Protein AF-A0A1S7D6X8-F1 (afdb_monomer)

Foldseek 3Di:
DDQDDPPPPRDDDQPADDWDWDADQFFIKIFAFAWFLQLVCCCQFWVFDDDPVCCVPGTPCPSCPPGGTARWMKGKGDDDQQKIKMKIKHAQVRVDPFHIKIKIKIKGDDPQKIKIKIKIWTQKDPDDDPPPDDPDDPPPWIWGGKMKIKMKIWGGDPFKTKMKMKMKIWTFTDDPPADRWIKIKIKMKIKIWGDDDPDIDMDMDMDIDDIDTGGPPPD

Secondary structure (DSSP, 8-state):
---S-TTS-S--SSSSSEEEEEEETTEEEEEEEEE-HHHHTHHHH------TTTHHHHS-TTGGGG--EEEEEEEEPPPBTTEEEEEEEE-HHHHGGG--EEEEEEEEEETTEEEEEEEEEEEE-TT----TT-SS-----EEEEEEEEEEEEEEE-SSEEEEEEEEEEEEEEEBTTBSS-EEEEEEEEEEEEE-BTTB--EEEEEEEPPPEEE-STT-

Mean predicted aligned error: 7.65 Å

Radius of gyration: 19.3 Å; Cα contacts (8 Å, |Δi|>4): 513; chains: 1; bounding box: 51×42×58 Å

Sequence (219 aa):
EQGASVAGANSGWGNKQSFVGLKGGFGTIRAGSLNSPLKNTKDNVNAWESGKFTGNVLEISGMAKREHRYLSVRYDSPEFAGFSGSVQYAPKDNSGSNGESYHVGLNYRNNGFFAQYAGLFQRYGEGTKKMEGYAYNIPSLFVEKLQVHRLVGGYDNNALYASVAAQQQDAKLYGTWSDNSHNSQTEVAATAAYRFGNLTPRVSYAHGFKGSVHSADYD

Organism: Neisseria gonorrhoeae (NCBI:txid485)

Structure (mmCIF, N/CA/C/O backbone):
data_AF-A0A1S7D6X8-F1
#
_entry.id   AF-A0A1S7D6X8-F1
#
loop_
_atom_site.group_PDB
_atom_site.id
_atom_site.type_symbol
_atom_site.label_atom_id
_atom_site.label_alt_id
_atom_site.label_comp_id
_atom_site.label_asym_id
_atom_site.label_entity_id
_atom_site.label_seq_id
_atom_site.pdbx_PDB_ins_code
_atom_site.Cartn_x
_atom_site.Cartn_y
_atom_site.Cartn_z
_atom_site.occupancy
_atom_site.B_iso_or_equiv
_atom_site.auth_seq_id
_atom_site.auth_comp_id
_atom_site.auth_asym_id
_atom_site.auth_atom_id
_atom_site.pdbx_PDB_model_num
ATOM 1 N N . GLU A 1 1 ? 8.073 -8.031 7.876 1.00 44.34 1 GLU A N 1
ATOM 2 C CA . GLU A 1 1 ? 8.616 -6.695 8.245 1.00 44.34 1 GLU A CA 1
ATOM 3 C C . GLU A 1 1 ? 9.565 -6.830 9.435 1.00 44.34 1 GLU A C 1
ATOM 5 O O . GLU A 1 1 ? 9.110 -6.818 10.562 1.00 44.34 1 GLU A O 1
ATOM 10 N N . GLN A 1 2 ? 10.877 -6.990 9.240 1.00 39.09 2 GLN A N 1
ATOM 11 C CA . GLN A 1 2 ? 11.810 -7.081 10.378 1.00 39.09 2 GLN A CA 1
ATOM 12 C C . GLN A 1 2 ? 13.090 -6.299 10.088 1.00 39.09 2 GLN A C 1
ATOM 14 O O . GLN A 1 2 ? 14.096 -6.831 9.633 1.00 39.09 2 GLN A O 1
ATOM 19 N N . GLY A 1 3 ? 12.991 -4.982 10.284 1.00 41.66 3 GLY A N 1
ATOM 20 C CA . GLY A 1 3 ? 14.104 -4.038 10.160 1.00 41.66 3 GLY A CA 1
ATOM 21 C C . GLY A 1 3 ? 14.555 -3.432 11.491 1.00 41.66 3 GLY A C 1
ATOM 22 O O . GLY A 1 3 ? 15.703 -3.026 11.600 1.00 41.66 3 GLY A O 1
ATOM 23 N N . ALA A 1 4 ? 13.697 -3.404 12.517 1.00 42.22 4 ALA A N 1
ATOM 24 C CA . ALA A 1 4 ? 14.139 -3.082 13.873 1.00 42.22 4 ALA A CA 1
ATOM 25 C C . ALA A 1 4 ? 14.413 -4.401 14.584 1.00 42.22 4 ALA A C 1
ATOM 27 O O . ALA A 1 4 ? 13.485 -5.134 14.915 1.00 42.22 4 ALA A O 1
ATOM 28 N N . SER A 1 5 ? 15.689 -4.720 14.743 1.00 43.81 5 SER A N 1
ATOM 29 C CA . SER A 1 5 ? 16.103 -5.854 15.549 1.00 43.81 5 SER A CA 1
ATOM 30 C C . SER A 1 5 ? 15.897 -5.505 17.021 1.00 43.81 5 SER A C 1
ATOM 32 O O . SER A 1 5 ? 16.564 -4.606 17.523 1.00 43.81 5 SER A O 1
ATOM 34 N N . VAL A 1 6 ? 15.040 -6.243 17.730 1.00 49.16 6 VAL A N 1
ATOM 35 C CA . VAL A 1 6 ? 15.019 -6.225 19.208 1.00 49.16 6 VAL A CA 1
ATOM 36 C C . VAL A 1 6 ? 16.345 -6.783 19.763 1.00 49.16 6 VAL A C 1
ATOM 38 O O . VAL A 1 6 ? 16.773 -6.415 20.847 1.00 49.16 6 VAL A O 1
ATOM 41 N N . ALA A 1 7 ? 17.059 -7.587 18.963 1.00 49.25 7 ALA A N 1
ATOM 42 C CA . ALA A 1 7 ? 18.369 -8.167 19.265 1.00 49.25 7 ALA A CA 1
ATOM 43 C C . ALA A 1 7 ? 19.581 -7.315 18.799 1.00 49.25 7 ALA A C 1
ATOM 45 O O . ALA A 1 7 ? 20.687 -7.830 18.705 1.00 49.25 7 ALA A O 1
ATOM 46 N N . GLY A 1 8 ? 19.390 -6.043 18.406 1.00 40.31 8 GLY A N 1
ATOM 47 C CA . GLY A 1 8 ? 20.500 -5.144 18.022 1.00 40.31 8 GLY A CA 1
ATOM 48 C C . GLY A 1 8 ? 21.282 -5.443 16.722 1.00 40.31 8 GLY A C 1
ATOM 49 O O . GLY A 1 8 ? 22.219 -4.718 16.416 1.00 40.31 8 GLY A O 1
ATOM 50 N N . ALA A 1 9 ? 20.915 -6.448 15.918 1.00 52.91 9 ALA A N 1
ATOM 51 C CA . ALA A 1 9 ? 21.692 -6.871 14.743 1.00 52.91 9 ALA A CA 1
ATOM 52 C C . ALA A 1 9 ? 21.480 -6.046 13.450 1.00 52.91 9 ALA A C 1
ATOM 54 O O . ALA A 1 9 ? 22.197 -6.254 12.476 1.00 52.91 9 ALA A O 1
ATOM 55 N N . ASN A 1 10 ? 20.524 -5.108 13.418 1.00 52.88 10 ASN A N 1
ATOM 56 C CA . ASN A 1 10 ? 20.366 -4.162 12.305 1.00 52.88 10 ASN A CA 1
ATOM 57 C C . ASN A 1 10 ? 20.891 -2.791 12.736 1.00 52.88 10 ASN A C 1
ATOM 59 O O . ASN A 1 10 ? 20.214 -2.072 13.471 1.00 52.88 10 ASN A O 1
ATOM 63 N N . SER A 1 11 ? 22.090 -2.443 12.277 1.00 65.50 11 SER A N 1
ATOM 64 C CA . SER A 1 11 ? 22.711 -1.141 12.510 1.00 65.50 11 SER A CA 1
ATOM 65 C C . SER A 1 11 ? 22.164 -0.085 11.537 1.00 65.50 11 SER A C 1
ATOM 67 O O . SER A 1 11 ? 21.912 -0.357 10.362 1.00 65.50 11 SER A O 1
ATOM 69 N N . GLY A 1 12 ? 21.947 1.136 12.031 1.00 69.12 12 GLY A N 1
ATOM 70 C CA . GLY A 1 12 ? 21.588 2.304 11.218 1.00 69.12 12 GLY A CA 1
ATOM 71 C C . GLY A 1 12 ? 20.380 3.089 11.737 1.00 69.12 12 GLY A C 1
ATOM 72 O O . GLY A 1 12 ? 19.409 2.529 12.245 1.00 69.12 12 GLY A O 1
ATOM 73 N N . TRP A 1 13 ? 20.450 4.411 11.593 1.00 79.94 13 TRP A N 1
ATOM 74 C CA . TRP A 1 13 ? 19.363 5.340 11.904 1.00 79.94 13 TRP A CA 1
ATOM 75 C C . TRP A 1 13 ? 18.523 5.592 10.649 1.00 79.94 13 TRP A C 1
ATOM 77 O O . TRP A 1 13 ? 19.060 5.670 9.551 1.00 79.94 13 TRP A O 1
ATOM 87 N N . GLY A 1 14 ? 17.204 5.731 10.795 1.00 80.38 14 GLY A N 1
ATOM 88 C CA . GLY A 1 14 ? 16.330 6.072 9.664 1.00 80.38 14 GLY A CA 1
ATOM 89 C C . GLY A 1 14 ? 15.999 4.922 8.699 1.00 80.38 14 GLY A C 1
ATOM 90 O O . GLY A 1 14 ? 15.451 5.160 7.629 1.00 80.38 14 GLY A O 1
ATOM 91 N N . ASN A 1 15 ? 16.259 3.664 9.079 1.00 79.44 15 ASN A N 1
ATOM 92 C CA . ASN A 1 15 ? 16.001 2.473 8.244 1.00 79.44 15 ASN A CA 1
ATOM 93 C C . ASN A 1 15 ? 14.500 2.102 8.108 1.00 79.44 15 ASN A C 1
ATOM 95 O O . ASN A 1 15 ? 14.130 1.141 7.427 1.00 79.44 15 ASN A O 1
ATOM 99 N N . LYS A 1 16 ? 13.614 2.836 8.790 1.00 87.88 16 LYS A N 1
ATOM 100 C CA . LYS A 1 16 ? 12.148 2.733 8.695 1.00 87.88 16 LYS A CA 1
ATOM 101 C C . LYS A 1 16 ? 11.585 4.037 8.117 1.00 87.88 16 LYS A C 1
ATOM 103 O O . LYS A 1 16 ? 12.321 4.827 7.540 1.00 87.88 16 LYS A O 1
ATOM 108 N N . GLN A 1 17 ? 10.275 4.253 8.232 1.00 93.31 17 GLN A N 1
ATOM 109 C CA . GLN A 1 17 ? 9.701 5.543 7.867 1.00 93.31 17 GLN A CA 1
ATOM 110 C C . GLN A 1 17 ? 10.320 6.645 8.741 1.00 93.31 17 GLN A C 1
ATOM 112 O O . GLN A 1 17 ? 10.299 6.557 9.968 1.00 93.31 17 GLN A O 1
ATOM 117 N N . SER A 1 18 ? 10.912 7.650 8.108 1.00 95.00 18 SER A N 1
ATOM 118 C CA . SER A 1 18 ? 11.639 8.748 8.751 1.00 95.00 18 SER A CA 1
ATOM 119 C C . SER A 1 18 ? 11.594 9.955 7.823 1.00 95.00 18 SER A C 1
ATOM 121 O O . SER A 1 18 ? 11.980 9.850 6.659 1.00 95.00 18 SER A O 1
ATOM 123 N N . PHE A 1 19 ? 11.059 11.075 8.304 1.00 97.62 19 PHE A N 1
ATOM 124 C CA . PHE A 1 19 ? 10.743 12.222 7.456 1.00 97.62 19 PHE A CA 1
ATOM 125 C C . PHE A 1 19 ? 10.741 13.535 8.232 1.00 97.62 19 PHE A C 1
ATOM 127 O O . PHE A 1 19 ? 10.587 13.557 9.451 1.00 97.62 19 PHE A O 1
ATOM 134 N N . VAL A 1 20 ? 10.823 14.623 7.473 1.00 98.06 20 VAL A N 1
ATOM 135 C CA . VAL A 1 20 ? 10.451 15.976 7.890 1.00 98.06 20 VAL A CA 1
ATOM 136 C C . VAL A 1 20 ? 9.223 16.409 7.089 1.00 98.06 20 VAL A C 1
ATOM 138 O O . VAL A 1 20 ? 8.985 15.908 5.987 1.00 98.06 20 VAL A O 1
ATOM 141 N N . GLY A 1 21 ? 8.400 17.300 7.633 1.00 9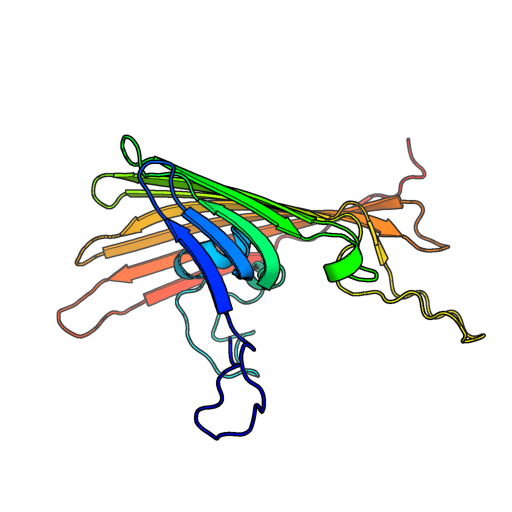8.25 21 GLY A N 1
ATOM 142 C CA . GLY A 1 21 ? 7.206 17.752 6.931 1.00 98.25 21 GLY A CA 1
ATOM 143 C C . GLY A 1 21 ? 6.487 18.910 7.602 1.00 98.25 21 GLY A C 1
ATOM 144 O O . GLY A 1 21 ? 6.821 19.307 8.716 1.00 98.25 21 GLY A O 1
ATOM 145 N N . LEU A 1 22 ? 5.479 19.419 6.899 1.00 98.69 22 LEU A N 1
ATOM 146 C CA . LEU A 1 22 ? 4.579 20.475 7.351 1.00 98.69 22 LEU A CA 1
ATOM 147 C C . LEU A 1 22 ? 3.144 19.954 7.316 1.00 98.69 22 LEU A C 1
ATOM 149 O O . LEU A 1 22 ? 2.752 19.245 6.385 1.00 98.69 22 LEU A O 1
ATOM 153 N N . LYS A 1 23 ? 2.352 20.326 8.320 1.00 98.75 23 LYS A N 1
ATOM 154 C CA . LYS A 1 23 ? 0.934 19.981 8.422 1.00 98.75 23 LYS A CA 1
ATOM 155 C C . LYS A 1 23 ? 0.125 21.230 8.746 1.00 98.75 23 LYS A C 1
ATOM 157 O O . LYS A 1 23 ? 0.517 22.006 9.611 1.00 98.75 23 LYS A O 1
ATOM 162 N N . GLY A 1 24 ? -1.011 21.395 8.078 1.00 98.19 24 GLY A N 1
ATOM 163 C CA . GLY A 1 24 ? -1.950 22.488 8.313 1.00 98.19 24 GLY A CA 1
ATOM 164 C C . GLY A 1 24 ? -3.327 22.184 7.727 1.00 98.19 24 GLY A C 1
ATOM 165 O O . GLY A 1 24 ? -3.620 21.041 7.381 1.00 98.19 24 GLY A O 1
ATOM 166 N N . GLY A 1 25 ? -4.168 23.212 7.571 1.00 98.25 25 GLY A N 1
ATOM 167 C CA . GLY A 1 25 ? -5.498 23.068 6.956 1.00 98.25 25 GLY A CA 1
ATOM 168 C C . GLY A 1 25 ? -5.460 22.569 5.505 1.00 98.25 25 GLY A C 1
ATOM 169 O O . GLY A 1 25 ? -6.423 21.985 5.027 1.00 98.25 25 GLY A O 1
ATOM 170 N N . PHE A 1 26 ? -4.320 22.729 4.828 1.00 98.06 26 PHE A N 1
ATOM 171 C CA . PHE A 1 26 ? -4.082 22.210 3.481 1.00 98.06 26 PHE A CA 1
ATOM 172 C C . PHE A 1 26 ? -3.822 20.696 3.435 1.00 98.06 26 PHE A C 1
ATOM 174 O O . PHE A 1 26 ? -3.732 20.141 2.346 1.00 98.06 26 PHE A O 1
ATOM 181 N N . GLY A 1 27 ? -3.660 20.022 4.577 1.00 98.50 27 GLY A N 1
ATOM 182 C CA . GLY A 1 27 ? -3.230 18.627 4.657 1.00 98.50 27 GLY A CA 1
ATOM 183 C C . GLY A 1 27 ? -1.804 18.508 5.183 1.00 98.50 27 GLY A C 1
ATOM 184 O O . GLY A 1 27 ? -1.374 19.284 6.037 1.00 98.50 27 GLY A O 1
ATOM 185 N N . THR A 1 28 ? -1.073 17.504 4.706 1.00 98.81 28 THR A N 1
ATOM 186 C CA . THR A 1 28 ? 0.286 17.201 5.168 1.00 98.81 28 THR A CA 1
ATOM 187 C C . THR A 1 28 ? 1.217 17.001 3.982 1.00 98.81 28 THR A C 1
ATOM 189 O O . THR A 1 28 ? 0.916 16.210 3.095 1.00 98.81 28 THR A O 1
ATOM 192 N N . ILE A 1 29 ? 2.373 17.664 3.985 1.00 98.69 29 ILE A N 1
ATOM 193 C CA . ILE A 1 29 ? 3.463 17.418 3.034 1.00 98.69 29 ILE A CA 1
ATOM 194 C C . ILE A 1 29 ? 4.687 16.895 3.781 1.00 98.69 29 ILE A C 1
ATOM 196 O O . ILE A 1 29 ? 5.069 17.438 4.818 1.00 98.69 29 ILE A O 1
ATOM 200 N N . ARG A 1 30 ? 5.292 15.817 3.279 1.00 98.69 30 ARG A N 1
ATOM 201 C CA . ARG A 1 30 ? 6.444 15.146 3.898 1.00 98.69 30 ARG A CA 1
ATOM 202 C C . ARG A 1 30 ? 7.511 14.839 2.863 1.00 98.69 30 ARG A C 1
ATOM 204 O O . ARG A 1 30 ? 7.185 14.482 1.734 1.00 98.69 30 ARG A O 1
ATOM 211 N N . ALA A 1 31 ? 8.767 14.902 3.286 1.00 98.38 31 ALA A N 1
ATOM 212 C CA . ALA A 1 31 ? 9.920 14.449 2.523 1.00 98.38 31 ALA A CA 1
ATOM 213 C C . ALA A 1 31 ? 10.809 13.556 3.399 1.00 98.38 31 ALA A C 1
ATOM 215 O O . ALA A 1 31 ? 11.057 13.861 4.569 1.00 98.38 31 ALA A O 1
ATOM 216 N N . GLY A 1 32 ? 11.275 12.440 2.843 1.00 96.31 32 GLY A N 1
ATOM 217 C CA . GLY A 1 32 ? 12.154 11.500 3.539 1.00 96.31 32 GLY A CA 1
ATOM 218 C C . GLY A 1 32 ? 11.968 10.064 3.069 1.00 96.31 32 GLY A C 1
ATOM 219 O O . GLY A 1 32 ? 11.463 9.817 1.975 1.00 96.31 32 GLY A O 1
ATOM 220 N N . SER A 1 33 ? 12.362 9.112 3.912 1.00 96.00 33 SER A N 1
ATOM 221 C CA . SER A 1 33 ? 12.065 7.691 3.730 1.00 96.00 33 SER A CA 1
ATOM 222 C C . SER A 1 33 ? 10.606 7.452 4.113 1.00 96.00 33 SER A C 1
ATOM 224 O O . SER A 1 33 ? 10.252 7.454 5.295 1.00 96.00 33 SER A O 1
ATOM 226 N N . LEU A 1 34 ? 9.732 7.307 3.119 1.00 97.06 34 LEU A N 1
ATOM 227 C CA . LEU A 1 34 ? 8.281 7.269 3.306 1.00 97.06 34 LEU A CA 1
ATOM 228 C C . LEU A 1 34 ? 7.695 5.955 2.801 1.00 97.06 34 LEU A C 1
ATOM 230 O O . LEU A 1 34 ? 8.049 5.487 1.719 1.00 97.06 34 LEU A O 1
ATOM 234 N N . ASN A 1 35 ? 6.765 5.374 3.564 1.00 97.62 35 ASN A N 1
ATOM 235 C CA . ASN A 1 35 ? 5.956 4.258 3.076 1.00 97.62 35 ASN A CA 1
ATOM 236 C C . ASN A 1 35 ? 5.137 4.708 1.854 1.00 97.62 35 ASN A C 1
ATOM 238 O O . ASN A 1 35 ? 4.504 5.768 1.888 1.00 97.62 35 ASN A O 1
ATOM 242 N N . SER A 1 36 ? 5.116 3.882 0.806 1.00 97.12 36 SER A N 1
ATOM 243 C CA . SER A 1 36 ? 4.209 4.071 -0.333 1.00 97.12 36 SER A CA 1
ATOM 244 C C . SER A 1 36 ? 2.731 3.942 0.082 1.00 97.12 36 SER A C 1
ATOM 246 O O . SER A 1 36 ? 2.425 3.247 1.056 1.00 97.12 36 SER A O 1
ATOM 248 N N . PRO A 1 37 ? 1.782 4.556 -0.651 1.00 97.62 37 PRO A N 1
ATOM 249 C CA . PRO A 1 37 ? 0.357 4.254 -0.552 1.00 97.62 37 PRO A CA 1
ATOM 250 C C . PRO A 1 37 ? 0.056 2.755 -0.563 1.00 97.62 37 PRO A C 1
ATOM 252 O O . PRO A 1 37 ? -0.706 2.294 0.278 1.00 97.62 37 PRO A O 1
ATOM 255 N N . LEU A 1 38 ? 0.721 1.988 -1.435 1.00 96.81 38 LEU A N 1
ATOM 256 C CA . LEU A 1 38 ? 0.557 0.536 -1.514 1.00 96.81 38 LEU A CA 1
ATOM 257 C C . LEU A 1 38 ? 0.974 -0.154 -0.210 1.00 96.81 38 LEU A C 1
ATOM 259 O O . LEU A 1 38 ? 0.243 -0.986 0.321 1.00 96.81 38 LEU A O 1
ATOM 263 N N . LYS A 1 39 ? 2.112 0.257 0.361 1.00 96.69 39 LYS A N 1
ATOM 264 C CA . LYS A 1 39 ? 2.566 -0.216 1.671 1.00 96.69 39 LYS A CA 1
ATOM 265 C C . LYS A 1 39 ? 1.618 0.164 2.812 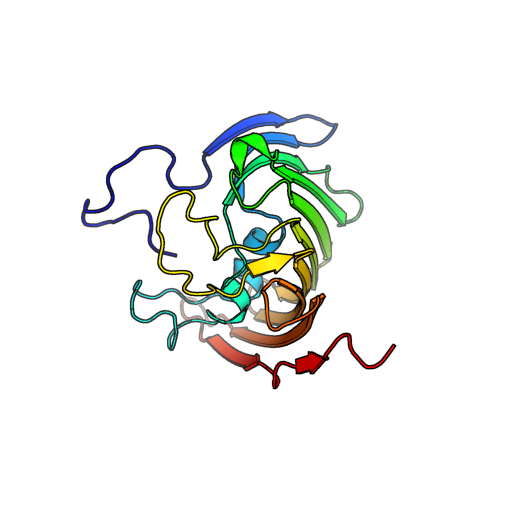1.00 96.69 39 LYS A C 1
ATOM 267 O O . LYS A 1 39 ? 1.501 -0.589 3.772 1.00 96.69 39 LYS A O 1
ATOM 272 N N . ASN A 1 40 ? 0.941 1.305 2.733 1.00 96.44 40 ASN A N 1
ATOM 273 C CA . ASN A 1 40 ? 0.003 1.730 3.772 1.00 96.44 40 ASN A CA 1
ATOM 274 C C . ASN A 1 40 ? -1.295 0.916 3.798 1.00 96.44 40 ASN A C 1
ATOM 276 O O . ASN A 1 40 ? -2.005 0.974 4.797 1.00 96.44 40 ASN A O 1
ATOM 280 N N . THR A 1 41 ? -1.609 0.144 2.754 1.00 96.62 41 THR A N 1
ATOM 281 C CA . THR A 1 41 ? -2.745 -0.785 2.814 1.00 96.62 41 THR A CA 1
ATOM 282 C C . THR A 1 41 ? -2.372 -2.114 3.480 1.00 96.62 41 THR A C 1
ATOM 284 O O . THR A 1 41 ? -3.248 -2.966 3.619 1.00 96.62 41 THR A O 1
ATOM 287 N N . LYS A 1 42 ? -1.094 -2.332 3.846 1.00 94.06 42 LYS A N 1
ATOM 288 C CA . LYS A 1 42 ? -0.595 -3.606 4.387 1.00 94.06 42 LYS A CA 1
ATOM 289 C C . LYS A 1 42 ? -1.449 -4.088 5.551 1.00 94.06 42 LYS A C 1
ATOM 291 O O . LYS A 1 42 ? -1.840 -5.247 5.549 1.00 94.06 42 LYS A O 1
ATOM 296 N N . ASP A 1 43 ? -1.759 -3.215 6.502 1.00 90.06 43 ASP A N 1
ATOM 297 C CA . ASP A 1 43 ? -2.455 -3.604 7.734 1.00 90.06 43 ASP A CA 1
ATOM 298 C C . ASP A 1 43 ? -3.845 -4.194 7.448 1.00 90.06 43 ASP A C 1
ATOM 300 O O . ASP A 1 43 ? -4.301 -5.087 8.159 1.00 90.06 43 ASP A O 1
ATOM 304 N N . ASN A 1 44 ? -4.471 -3.772 6.340 1.00 95.56 44 ASN A N 1
ATOM 305 C CA . ASN A 1 44 ? -5.752 -4.304 5.887 1.00 95.56 44 ASN A CA 1
ATOM 306 C C . ASN A 1 44 ? -5.625 -5.555 4.994 1.00 95.56 44 ASN A C 1
ATOM 308 O O . ASN A 1 44 ? -6.630 -6.185 4.677 1.00 95.56 44 ASN A O 1
ATOM 312 N N . VAL A 1 45 ? -4.416 -5.948 4.586 1.00 95.31 45 VAL A N 1
ATOM 313 C CA . VAL A 1 45 ? -4.149 -7.149 3.769 1.00 95.31 45 VAL A CA 1
ATOM 314 C C . VAL A 1 45 ? -3.513 -8.256 4.609 1.00 95.31 45 VAL A C 1
ATOM 316 O O . VAL A 1 45 ? -3.948 -9.401 4.559 1.00 95.31 45 VAL A O 1
ATOM 319 N N . ASN A 1 46 ? -2.491 -7.921 5.391 1.00 93.62 46 ASN A N 1
ATOM 320 C CA . ASN A 1 46 ? -1.666 -8.838 6.161 1.00 93.62 46 ASN A CA 1
ATOM 321 C C . ASN A 1 46 ? -1.557 -8.358 7.615 1.00 93.62 46 ASN A C 1
ATOM 323 O O . ASN A 1 46 ? -0.677 -7.570 7.959 1.00 93.62 46 ASN A O 1
ATOM 327 N N . ALA A 1 47 ? -2.444 -8.880 8.462 1.00 92.38 47 ALA A N 1
ATOM 328 C CA . ALA A 1 47 ? -2.495 -8.585 9.893 1.00 92.38 47 ALA A CA 1
ATOM 329 C C . ALA A 1 47 ? -1.681 -9.578 10.753 1.00 92.38 47 ALA A C 1
ATOM 331 O O . ALA A 1 47 ? -1.904 -9.675 11.963 1.00 92.38 47 ALA A O 1
ATOM 332 N N . TRP A 1 48 ? -0.798 -10.368 10.136 1.00 94.38 48 TRP A N 1
ATOM 333 C CA . TRP A 1 48 ? 0.032 -11.360 10.817 1.00 94.38 48 TRP A CA 1
ATOM 334 C C . TRP A 1 48 ? 1.437 -10.828 11.084 1.00 94.38 48 TRP A C 1
ATOM 336 O O . TRP A 1 48 ? 1.975 -10.021 10.329 1.00 94.38 48 TRP A O 1
ATOM 346 N N . GLU A 1 49 ? 2.034 -11.335 12.157 1.00 91.56 49 GLU A N 1
ATOM 347 C CA . GLU A 1 49 ? 3.407 -11.043 12.550 1.00 91.56 49 GLU A CA 1
ATOM 348 C C . GLU A 1 49 ? 4.219 -12.333 12.494 1.00 91.56 49 GLU A C 1
ATOM 350 O O . GLU A 1 49 ? 3.818 -13.357 13.052 1.00 91.56 49 GLU A O 1
ATOM 355 N N . SER A 1 50 ? 5.375 -12.294 11.838 1.00 90.06 50 SER A N 1
ATOM 356 C CA . SER A 1 50 ? 6.269 -13.444 11.762 1.00 90.06 50 SER A CA 1
ATOM 357 C C . SER A 1 50 ? 7.742 -13.045 11.702 1.00 90.06 50 SER A C 1
ATOM 359 O O . SER A 1 50 ? 8.099 -11.878 11.518 1.00 90.06 50 SER A O 1
ATOM 361 N N . GLY A 1 51 ? 8.608 -14.049 11.864 1.00 84.44 51 GLY A N 1
ATOM 362 C CA . GLY A 1 51 ? 10.047 -13.958 11.646 1.00 84.44 51 GLY A CA 1
ATOM 363 C C . GLY A 1 51 ? 10.398 -13.692 10.183 1.00 84.44 51 GLY A C 1
ATOM 364 O O . GLY A 1 51 ? 9.696 -14.126 9.271 1.00 84.44 51 GLY A O 1
ATOM 365 N N . LYS A 1 52 ? 11.557 -13.068 9.933 1.00 80.69 52 LYS A N 1
ATOM 366 C CA . LYS A 1 52 ? 12.076 -12.824 8.570 1.00 80.69 52 LYS A CA 1
ATOM 367 C C . LYS A 1 52 ? 12.009 -14.056 7.651 1.00 80.69 52 LYS A C 1
ATOM 369 O O . LYS A 1 52 ? 11.759 -13.904 6.461 1.00 80.69 52 LYS A O 1
ATOM 374 N N . PHE A 1 53 ? 12.244 -15.251 8.192 1.00 84.44 53 PHE A N 1
ATOM 375 C CA . PHE A 1 53 ? 12.310 -16.501 7.427 1.00 84.44 53 PHE A CA 1
ATOM 376 C C . PHE A 1 53 ? 10.987 -17.277 7.366 1.00 84.44 53 PHE A C 1
ATOM 378 O O . PHE A 1 53 ? 10.902 -18.256 6.634 1.00 84.44 53 PHE A O 1
ATOM 385 N N . THR A 1 54 ? 9.958 -16.861 8.110 1.00 85.69 54 THR A N 1
ATOM 386 C CA . THR A 1 54 ? 8.683 -17.592 8.212 1.00 85.69 54 THR A CA 1
ATOM 387 C C . THR A 1 54 ? 7.502 -16.863 7.572 1.00 85.69 54 THR A C 1
ATOM 389 O O . THR A 1 54 ? 6.436 -17.458 7.418 1.00 85.69 54 THR A O 1
ATOM 392 N N . GLY A 1 55 ? 7.696 -15.625 7.103 1.00 82.00 55 GLY A N 1
ATOM 393 C CA . GLY A 1 55 ? 6.636 -14.818 6.487 1.00 82.00 55 GLY A CA 1
ATOM 394 C C . GLY A 1 55 ? 5.982 -15.427 5.248 1.00 82.00 55 GLY A C 1
ATOM 395 O O . GLY A 1 55 ? 4.833 -15.127 4.969 1.00 82.00 55 GLY A O 1
ATOM 396 N N . ASN A 1 56 ? 6.639 -16.341 4.532 1.00 85.88 56 ASN A N 1
ATOM 397 C CA . ASN A 1 56 ? 6.012 -17.002 3.378 1.00 85.88 56 ASN A CA 1
ATOM 398 C C . ASN A 1 56 ? 4.907 -18.001 3.743 1.00 85.88 56 ASN A C 1
ATOM 400 O O . ASN A 1 56 ? 4.163 -18.413 2.861 1.00 85.88 56 ASN A O 1
ATOM 404 N N . VAL A 1 57 ? 4.820 -18.405 5.013 1.00 84.88 57 VAL A N 1
ATOM 405 C CA . VAL A 1 57 ? 3.829 -19.379 5.495 1.00 84.88 57 VAL A CA 1
ATOM 406 C C . VAL A 1 57 ? 2.957 -18.783 6.599 1.00 84.88 57 VAL A C 1
ATOM 408 O O . VAL A 1 57 ? 1.776 -19.097 6.679 1.00 84.88 57 VAL A O 1
ATOM 411 N N . LEU A 1 58 ? 3.524 -17.918 7.446 1.00 91.25 58 LEU A N 1
ATOM 412 C CA . LEU A 1 58 ? 2.823 -17.318 8.587 1.00 91.25 58 LEU A CA 1
ATOM 413 C C . LEU A 1 58 ? 2.186 -15.954 8.278 1.00 91.25 58 LEU A C 1
ATOM 415 O O . LEU A 1 58 ? 1.515 -15.398 9.141 1.00 91.25 58 LEU A O 1
ATOM 419 N N . GLU A 1 59 ? 2.394 -15.405 7.080 1.00 92.12 59 GLU A N 1
ATOM 420 C CA . GLU A 1 59 ? 1.853 -14.113 6.651 1.00 92.12 59 GLU A CA 1
ATOM 421 C C . GLU A 1 59 ? 1.286 -14.187 5.223 1.00 92.12 59 GLU A C 1
ATOM 423 O O . GLU A 1 59 ? 1.578 -15.106 4.458 1.00 92.12 59 GLU A O 1
ATOM 428 N N . ILE A 1 60 ? 0.529 -13.161 4.816 1.00 91.00 60 ILE A N 1
ATOM 429 C CA . ILE A 1 60 ? 0.171 -12.947 3.403 1.00 91.00 60 ILE A CA 1
ATOM 430 C C . ILE A 1 60 ? 1.319 -12.186 2.719 1.00 91.00 60 ILE A C 1
ATOM 432 O O . ILE A 1 60 ? 1.238 -10.986 2.455 1.00 91.00 60 ILE A O 1
ATOM 436 N N . SER A 1 61 ? 2.439 -12.873 2.475 1.00 87.12 61 SER A N 1
ATOM 437 C CA . SER A 1 61 ? 3.650 -12.241 1.928 1.00 87.12 61 SER A CA 1
ATOM 438 C C . SER A 1 61 ? 3.632 -12.050 0.407 1.00 87.12 61 SER A C 1
ATOM 440 O O . SER A 1 61 ? 4.335 -11.173 -0.096 1.00 87.12 61 SER A O 1
ATOM 442 N N . GLY A 1 62 ? 2.825 -12.829 -0.328 1.00 86.56 62 GLY A N 1
ATOM 443 C CA . GLY A 1 62 ? 2.733 -12.764 -1.795 1.00 86.56 62 GLY A CA 1
ATOM 444 C C . GLY A 1 62 ? 2.378 -11.364 -2.292 1.00 86.56 62 GLY A C 1
ATOM 445 O O . GLY A 1 62 ? 3.155 -10.744 -3.020 1.00 86.56 62 GLY A O 1
ATOM 446 N N . MET A 1 63 ? 1.289 -10.810 -1.754 1.00 89.44 63 MET A N 1
ATOM 447 C CA . MET A 1 63 ? 0.828 -9.466 -2.101 1.00 89.44 63 MET A CA 1
ATOM 448 C C . MET A 1 63 ? 1.782 -8.369 -1.606 1.00 89.44 63 MET A C 1
ATOM 450 O O . MET A 1 63 ? 1.846 -7.300 -2.210 1.00 89.44 63 MET A O 1
ATOM 454 N N . ALA A 1 64 ? 2.570 -8.626 -0.556 1.00 86.56 64 ALA A N 1
ATOM 455 C CA . ALA A 1 64 ? 3.472 -7.647 0.053 1.00 86.56 64 ALA A CA 1
ATOM 456 C C . ALA A 1 64 ? 4.764 -7.386 -0.750 1.00 86.56 64 ALA A C 1
ATOM 458 O O . ALA A 1 64 ? 5.522 -6.476 -0.415 1.00 86.56 64 ALA A O 1
ATOM 459 N N . LYS A 1 65 ? 5.022 -8.141 -1.829 1.00 86.44 65 LYS A N 1
ATOM 460 C CA . LYS A 1 65 ? 6.252 -8.039 -2.640 1.00 86.44 65 LYS A CA 1
ATOM 461 C C . LYS A 1 65 ? 6.523 -6.658 -3.240 1.00 86.44 65 LYS A C 1
ATOM 463 O O . LYS A 1 65 ? 7.661 -6.399 -3.607 1.00 86.44 65 LYS A O 1
ATOM 468 N N . ARG A 1 66 ? 5.498 -5.811 -3.373 1.00 88.88 66 ARG A N 1
ATOM 469 C CA . ARG A 1 66 ? 5.588 -4.451 -3.938 1.00 88.88 66 ARG A CA 1
ATOM 470 C C . ARG A 1 66 ? 5.450 -3.348 -2.888 1.00 88.88 66 ARG A C 1
ATOM 472 O O . ARG A 1 66 ? 5.355 -2.167 -3.214 1.00 88.88 66 ARG A O 1
ATOM 479 N N . GLU A 1 67 ? 5.426 -3.710 -1.610 1.00 91.19 67 GLU A N 1
ATOM 480 C CA . GLU A 1 67 ? 5.263 -2.765 -0.509 1.00 91.19 67 GLU A CA 1
ATOM 481 C C . GLU A 1 67 ? 6.605 -2.193 -0.049 1.00 91.19 67 GLU A C 1
ATOM 483 O O . GLU A 1 67 ? 7.214 -2.657 0.920 1.00 91.19 67 GLU A O 1
ATOM 488 N N . HIS A 1 68 ? 7.039 -1.118 -0.701 1.00 90.94 68 HIS A N 1
ATOM 489 C CA . HIS A 1 68 ? 8.324 -0.486 -0.401 1.00 90.94 68 HIS A CA 1
ATOM 490 C C . HIS A 1 68 ? 8.183 0.864 0.307 1.00 90.94 68 HIS A C 1
ATOM 492 O O . HIS A 1 68 ? 7.107 1.478 0.379 1.00 90.94 68 HIS A O 1
ATOM 498 N N . ARG A 1 69 ? 9.320 1.312 0.846 1.00 93.06 69 ARG A N 1
ATOM 499 C CA . ARG A 1 69 ? 9.560 2.696 1.257 1.00 93.06 69 ARG A CA 1
ATOM 500 C C . ARG A 1 69 ? 10.454 3.356 0.223 1.00 93.06 69 ARG A C 1
ATOM 502 O O . ARG A 1 69 ? 11.369 2.710 -0.275 1.00 93.06 69 ARG A O 1
ATOM 509 N N . TYR A 1 70 ? 10.222 4.634 -0.031 1.00 92.31 70 TYR A N 1
ATOM 510 C CA . TYR A 1 70 ? 10.965 5.398 -1.027 1.00 92.31 70 TYR A CA 1
ATOM 511 C C . TYR A 1 70 ? 11.497 6.685 -0.412 1.00 92.31 70 TYR A C 1
ATOM 513 O O . TYR A 1 70 ? 10.782 7.346 0.349 1.00 92.31 70 TYR A O 1
ATOM 521 N N . LEU A 1 71 ? 12.718 7.076 -0.787 1.00 94.25 71 LEU A N 1
ATOM 522 C CA . LEU A 1 71 ? 13.210 8.430 -0.548 1.00 94.25 71 LEU A CA 1
ATOM 523 C C . LEU A 1 71 ? 12.475 9.386 -1.495 1.00 94.25 71 LEU A C 1
ATOM 525 O O . LEU A 1 71 ? 12.769 9.463 -2.688 1.00 94.25 71 LEU A O 1
ATOM 529 N N . SER A 1 72 ? 11.455 10.056 -0.974 1.00 97.31 72 SER A N 1
ATOM 530 C CA . SER A 1 72 ? 10.393 10.645 -1.791 1.00 97.31 72 SER A CA 1
ATOM 531 C C . SER A 1 72 ? 9.742 11.846 -1.116 1.00 97.31 72 SER A C 1
ATOM 533 O O . SER A 1 72 ? 9.990 12.129 0.060 1.00 97.31 72 SER A O 1
ATOM 535 N N . VAL A 1 73 ? 8.891 12.535 -1.876 1.00 98.62 73 VAL A N 1
ATOM 536 C CA . VAL A 1 73 ? 7.975 13.561 -1.372 1.00 98.62 73 VAL A CA 1
ATOM 537 C C . VAL A 1 73 ? 6.553 13.028 -1.466 1.00 98.62 73 VAL A C 1
ATOM 539 O O . VAL A 1 73 ? 6.186 12.393 -2.456 1.00 98.62 73 VAL A O 1
ATOM 542 N N . ARG A 1 74 ? 5.747 13.284 -0.437 1.00 98.75 74 ARG A N 1
ATOM 543 C CA . ARG A 1 74 ? 4.351 12.860 -0.359 1.00 98.75 74 ARG A CA 1
ATOM 544 C C . ARG A 1 74 ? 3.471 13.982 0.155 1.00 98.75 74 ARG A C 1
ATOM 546 O O . ARG A 1 74 ? 3.820 14.644 1.131 1.00 98.75 74 ARG A O 1
ATOM 553 N N . TYR A 1 75 ? 2.310 14.117 -0.465 1.00 98.81 75 TYR A N 1
ATOM 554 C CA . TYR A 1 75 ? 1.194 14.896 0.038 1.00 98.81 75 TYR A CA 1
ATOM 555 C C . TYR A 1 75 ? 0.063 13.960 0.473 1.00 98.81 75 TYR A C 1
ATOM 557 O O . TYR A 1 75 ? -0.254 12.998 -0.227 1.00 98.81 75 TYR A O 1
ATOM 565 N N . ASP A 1 76 ? -0.535 14.255 1.621 1.00 98.88 76 ASP A N 1
ATOM 566 C CA . ASP A 1 76 ? -1.744 13.625 2.144 1.00 98.88 76 ASP A CA 1
ATOM 567 C C . ASP A 1 76 ? -2.801 14.716 2.363 1.00 98.88 76 ASP A C 1
ATOM 569 O O . ASP A 1 76 ? -2.536 15.712 3.048 1.00 98.88 76 ASP A O 1
ATOM 573 N N . SER A 1 77 ? -3.989 14.548 1.782 1.00 98.75 77 SER A N 1
ATOM 574 C CA . SER A 1 77 ? -5.079 15.516 1.916 1.00 98.75 77 SER A CA 1
ATOM 575 C C . SER A 1 77 ? -5.669 15.509 3.332 1.00 98.75 77 SER A C 1
ATOM 577 O O . SER A 1 77 ? -5.559 14.507 4.046 1.00 98.75 77 SER A O 1
ATOM 579 N N . PRO A 1 78 ? -6.360 16.586 3.749 1.00 98.50 78 PRO A N 1
ATOM 580 C CA . PRO A 1 78 ? -7.319 16.496 4.843 1.00 98.50 78 PRO A CA 1
ATOM 581 C C . PRO A 1 78 ? -8.379 15.429 4.550 1.00 98.50 78 PRO A C 1
ATOM 583 O O . PRO A 1 78 ? -8.607 15.058 3.393 1.00 98.50 78 PRO A O 1
ATOM 586 N N . GLU A 1 79 ? -9.042 14.963 5.603 1.00 98.06 79 GLU A N 1
ATOM 587 C CA . GLU A 1 79 ? -10.242 14.150 5.453 1.00 98.06 79 GLU A CA 1
ATOM 588 C C . GLU A 1 79 ? -11.445 15.051 5.147 1.00 98.06 79 GLU A C 1
ATOM 590 O O . GLU A 1 79 ? -11.648 16.072 5.806 1.00 98.06 79 GLU A O 1
ATOM 595 N N . PHE A 1 80 ? -12.250 14.665 4.160 1.00 97.88 80 PHE A N 1
ATOM 596 C CA . PHE A 1 80 ? -13.492 15.343 3.809 1.00 97.88 80 PHE A CA 1
ATOM 597 C C . PHE A 1 80 ? -14.591 14.316 3.536 1.00 97.88 80 PHE A C 1
ATOM 599 O O . PHE A 1 80 ? -14.461 13.488 2.638 1.00 97.88 80 PHE A O 1
ATOM 606 N N . ALA A 1 81 ? -15.674 14.360 4.319 1.00 97.81 81 ALA A N 1
ATOM 607 C CA . ALA A 1 81 ? -16.802 13.425 4.218 1.00 97.81 81 ALA A CA 1
ATOM 608 C C . ALA A 1 81 ? -16.380 11.935 4.218 1.00 97.81 81 ALA A C 1
ATOM 610 O O . ALA A 1 81 ? -16.920 11.122 3.469 1.00 97.81 81 ALA A O 1
ATOM 611 N N . GLY A 1 82 ? -15.381 11.588 5.038 1.00 97.75 82 GLY A N 1
ATOM 612 C CA . GLY A 1 82 ? -14.816 10.240 5.130 1.00 97.75 82 GLY A CA 1
ATOM 613 C C . GLY A 1 82 ? -13.799 9.890 4.039 1.00 97.75 82 GLY A C 1
ATOM 614 O O . GLY A 1 82 ? -13.197 8.821 4.113 1.00 97.75 82 GLY A O 1
ATOM 615 N N . PHE A 1 83 ? -13.573 10.759 3.047 1.00 98.69 83 PHE A N 1
ATOM 616 C CA . PHE A 1 83 ? -12.564 10.568 2.004 1.00 98.69 83 PHE A CA 1
ATOM 617 C C . PHE A 1 83 ? -11.229 11.213 2.371 1.00 98.69 83 PHE A C 1
ATOM 619 O O . PHE A 1 83 ? -11.185 12.332 2.875 1.00 98.69 83 PHE A O 1
ATOM 626 N N . SER A 1 84 ? -10.128 10.543 2.041 1.00 98.62 84 SER A N 1
ATOM 627 C CA . SER A 1 84 ? -8.783 11.128 2.054 1.00 98.62 84 SER A CA 1
ATOM 628 C C . SER A 1 84 ? -7.940 10.580 0.907 1.00 98.62 84 SER A C 1
ATOM 630 O O . SER A 1 84 ? -8.134 9.451 0.454 1.00 98.62 84 SER A O 1
ATOM 632 N N . GLY A 1 85 ? -6.994 11.380 0.425 1.00 98.62 85 GLY A N 1
ATOM 633 C CA . GLY A 1 85 ? -6.129 11.037 -0.695 1.00 98.62 85 GLY A CA 1
ATOM 634 C C . GLY A 1 85 ? -4.655 11.225 -0.373 1.00 98.62 85 GLY A C 1
ATOM 635 O O . GLY A 1 85 ? -4.279 11.982 0.521 1.00 98.62 85 GLY A O 1
ATOM 636 N N . SER A 1 86 ? -3.807 10.543 -1.133 1.00 98.69 86 SER A N 1
ATOM 637 C CA . SER A 1 86 ? -2.363 10.722 -1.084 1.00 98.69 86 SER A CA 1
ATOM 638 C C . SER A 1 86 ? -1.753 10.632 -2.473 1.00 98.69 86 SER A C 1
ATOM 640 O O . SER A 1 86 ? -2.153 9.792 -3.280 1.00 98.69 86 SER A O 1
ATOM 642 N N . VAL A 1 87 ? -0.766 11.482 -2.732 1.00 98.81 87 VAL A N 1
ATOM 643 C CA . VAL A 1 87 ? 0.086 11.417 -3.920 1.00 98.81 87 VAL A CA 1
ATOM 644 C C . VAL A 1 87 ? 1.537 11.461 -3.472 1.00 98.81 87 VAL A C 1
ATOM 646 O O . VAL A 1 87 ? 1.906 12.239 -2.591 1.00 98.81 87 VAL A O 1
ATOM 649 N N . GLN A 1 88 ? 2.366 10.600 -4.042 1.00 98.81 88 GLN A N 1
ATOM 650 C CA . GLN A 1 88 ? 3.776 10.493 -3.694 1.00 98.81 88 GLN A CA 1
ATOM 651 C C . GLN A 1 88 ? 4.614 10.308 -4.952 1.00 98.81 88 GLN A C 1
ATOM 653 O O . GLN A 1 88 ? 4.242 9.575 -5.866 1.00 98.81 88 GLN A O 1
ATOM 658 N N . TYR A 1 89 ? 5.763 10.973 -4.971 1.00 98.38 89 TYR A N 1
ATOM 659 C CA . TYR A 1 89 ? 6.715 10.930 -6.070 1.00 98.38 89 TYR A CA 1
ATOM 660 C C . TYR A 1 89 ? 8.109 10.608 -5.538 1.00 98.38 89 TYR A C 1
ATOM 662 O O . TYR A 1 89 ? 8.609 11.284 -4.632 1.00 98.38 89 TYR A O 1
ATOM 670 N N . ALA A 1 90 ? 8.734 9.576 -6.101 1.00 96.44 90 ALA A N 1
ATOM 671 C CA . ALA A 1 90 ? 10.135 9.257 -5.862 1.00 96.44 90 ALA A CA 1
ATOM 672 C C . ALA A 1 90 ? 10.954 9.669 -7.098 1.00 96.44 90 ALA A C 1
ATOM 674 O O . ALA A 1 90 ? 10.774 9.073 -8.164 1.00 96.44 90 ALA A O 1
ATOM 675 N N . PRO A 1 91 ? 11.840 10.676 -6.981 1.00 94.06 91 PRO A N 1
ATOM 676 C CA . PRO A 1 91 ? 12.673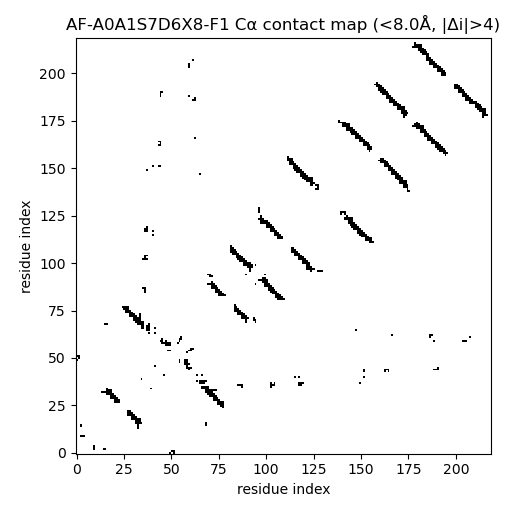 11.120 -8.092 1.00 94.06 91 PRO A CA 1
ATOM 677 C C . PRO A 1 91 ? 13.600 10.019 -8.609 1.00 94.06 91 PRO A C 1
ATOM 679 O O . PRO A 1 91 ? 14.070 9.174 -7.840 1.00 94.06 91 PRO A O 1
ATOM 682 N N . LYS A 1 92 ? 13.924 10.083 -9.904 1.00 89.06 92 LYS A N 1
ATOM 683 C CA . LYS A 1 92 ? 14.885 9.185 -10.559 1.00 89.06 92 LYS 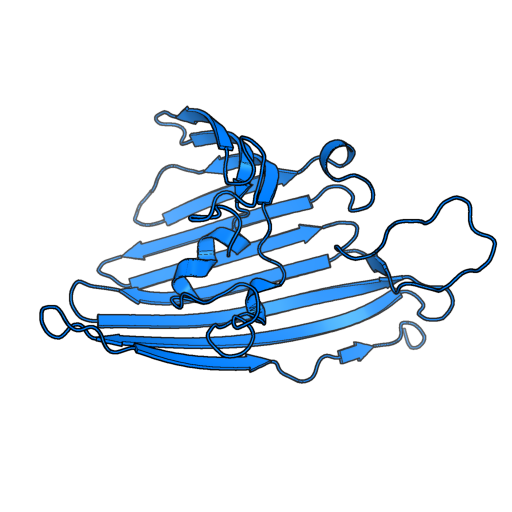A CA 1
ATOM 684 C C . LYS A 1 92 ? 16.232 9.149 -9.835 1.00 89.06 92 LYS A C 1
ATOM 686 O O . LYS A 1 92 ? 16.714 8.066 -9.519 1.00 89.06 92 LYS A O 1
ATOM 691 N N . ASP A 1 93 ? 16.795 10.312 -9.515 1.00 88.38 93 ASP A N 1
ATOM 692 C CA . ASP A 1 93 ? 18.128 10.406 -8.900 1.00 88.38 93 ASP A CA 1
ATOM 693 C C . ASP A 1 93 ? 18.175 9.791 -7.491 1.00 88.38 93 ASP A C 1
ATOM 695 O O . ASP A 1 93 ? 19.210 9.288 -7.065 1.00 88.38 93 ASP A O 1
ATOM 699 N N . ASN A 1 94 ? 17.030 9.726 -6.802 1.00 85.81 94 ASN A N 1
ATOM 700 C CA . ASN A 1 94 ? 16.893 9.042 -5.512 1.00 85.81 94 ASN A CA 1
ATOM 701 C C . ASN A 1 94 ? 16.651 7.529 -5.648 1.00 85.81 94 ASN A C 1
ATOM 703 O O . ASN A 1 94 ? 16.783 6.795 -4.670 1.00 85.81 94 ASN A O 1
ATOM 707 N N . SER A 1 95 ? 16.247 7.067 -6.832 1.00 81.50 95 SER A N 1
ATOM 708 C CA . SER A 1 95 ? 15.786 5.696 -7.095 1.00 81.50 95 SER A CA 1
ATOM 709 C C . SER A 1 95 ? 16.774 4.887 -7.950 1.00 81.50 95 SER A C 1
ATOM 711 O O . SER A 1 95 ? 16.577 3.690 -8.175 1.00 81.50 95 SER A O 1
ATOM 713 N N . GLY A 1 96 ? 17.852 5.525 -8.419 1.00 79.88 96 GLY A N 1
ATOM 714 C CA . GLY A 1 96 ? 18.922 4.892 -9.181 1.00 79.88 96 GLY A CA 1
ATOM 715 C C . GLY A 1 96 ? 18.418 4.243 -10.471 1.00 79.88 96 GLY A C 1
ATOM 716 O O . GLY A 1 96 ? 17.679 4.845 -11.252 1.00 79.88 96 GLY A O 1
ATOM 717 N N . SER A 1 97 ? 18.806 2.985 -10.692 1.00 75.25 97 SER A N 1
ATOM 718 C CA . SER A 1 97 ? 18.440 2.219 -11.890 1.00 75.25 97 SER A CA 1
ATOM 719 C C . SER A 1 97 ? 16.944 1.931 -12.020 1.00 75.25 97 SER A C 1
ATOM 721 O O . SER A 1 97 ? 16.497 1.622 -13.118 1.00 75.25 97 SER A O 1
ATOM 723 N N . ASN A 1 98 ? 16.169 2.050 -10.937 1.00 77.38 98 ASN A N 1
ATOM 724 C CA . ASN A 1 98 ? 14.728 1.803 -10.970 1.00 77.38 98 ASN A CA 1
ATOM 725 C C . ASN A 1 98 ? 13.939 2.964 -11.619 1.00 77.38 98 ASN A C 1
ATOM 727 O O . ASN A 1 98 ? 12.752 2.833 -11.926 1.00 77.38 98 ASN A O 1
ATOM 731 N N . GLY A 1 99 ? 14.592 4.109 -11.841 1.00 85.00 99 GLY A N 1
ATOM 732 C CA . GLY A 1 99 ? 13.941 5.301 -12.370 1.00 85.00 99 GLY A CA 1
ATOM 733 C C . GLY A 1 99 ? 12.936 5.920 -11.399 1.00 85.00 99 GLY A C 1
ATOM 734 O O . GLY A 1 99 ? 12.792 5.510 -10.249 1.00 85.00 99 GLY A O 1
ATOM 735 N N . GLU A 1 100 ? 12.250 6.948 -11.872 1.00 92.06 100 GLU A N 1
ATOM 736 C CA . GLU A 1 100 ? 11.191 7.624 -11.140 1.00 92.06 100 GLU A CA 1
ATOM 737 C C . GLU A 1 100 ? 9.969 6.720 -10.896 1.00 92.06 100 GLU A C 1
ATOM 739 O O . GLU A 1 100 ? 9.660 5.812 -11.679 1.00 92.06 100 GLU A O 1
ATOM 744 N N . SER A 1 101 ? 9.247 6.987 -9.804 1.00 95.31 101 SER A N 1
ATOM 745 C CA . SER A 1 101 ? 7.971 6.325 -9.519 1.00 95.31 101 SER A CA 1
ATOM 746 C C . SER A 1 101 ? 6.923 7.281 -8.967 1.00 95.31 101 SER A C 1
ATOM 748 O O . SER A 1 101 ? 7.227 8.249 -8.263 1.00 95.31 101 SER A O 1
ATOM 750 N N . TYR A 1 102 ? 5.673 6.967 -9.283 1.00 98.19 102 TYR A N 1
ATOM 751 C CA . TYR A 1 102 ? 4.484 7.719 -8.919 1.00 98.19 102 TYR A CA 1
ATOM 752 C C . TYR A 1 102 ? 3.555 6.801 -8.150 1.00 98.19 102 TYR A C 1
ATOM 754 O O . TYR A 1 102 ? 3.315 5.661 -8.546 1.00 98.19 102 TYR A O 1
ATOM 762 N N . HIS A 1 103 ? 3.024 7.308 -7.050 1.00 98.56 103 HIS A N 1
ATOM 763 C CA . HIS A 1 103 ? 2.168 6.538 -6.172 1.00 98.56 103 HIS A CA 1
ATOM 764 C C . HIS A 1 103 ? 0.940 7.355 -5.832 1.00 98.56 103 HIS A C 1
ATOM 766 O O . HIS A 1 103 ? 1.038 8.543 -5.518 1.00 98.56 103 HIS A O 1
ATOM 772 N N . VAL A 1 104 ? -0.210 6.700 -5.851 1.00 98.69 104 VAL A N 1
ATOM 773 C CA . VAL A 1 104 ? -1.494 7.307 -5.512 1.00 98.69 104 VAL A CA 1
ATOM 774 C C . VAL A 1 104 ? -2.209 6.436 -4.497 1.00 98.69 104 VAL A C 1
ATOM 776 O O . VAL A 1 104 ? -2.103 5.212 -4.529 1.00 98.69 104 VAL A O 1
ATOM 779 N N . GLY A 1 105 ? -2.931 7.064 -3.581 1.00 98.69 105 GLY A N 1
ATOM 780 C CA . GLY A 1 105 ? -3.781 6.373 -2.624 1.00 98.69 105 GLY A CA 1
ATOM 781 C C . GLY A 1 105 ? -5.073 7.135 -2.413 1.00 98.69 105 GLY A C 1
A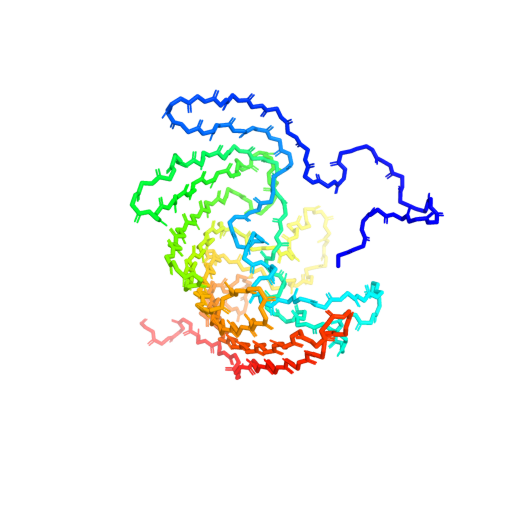TOM 782 O O . GLY A 1 105 ? -5.045 8.359 -2.321 1.00 98.69 105 GLY A O 1
ATOM 783 N N . LEU A 1 106 ? -6.182 6.417 -2.313 1.00 98.69 106 LEU A N 1
ATOM 784 C CA . LEU A 1 106 ? -7.494 6.952 -1.969 1.00 98.69 106 LEU A CA 1
ATOM 785 C C . LEU A 1 106 ? -8.081 6.084 -0.865 1.00 98.69 106 LEU A C 1
ATOM 787 O O . LEU A 1 106 ? -8.038 4.861 -0.962 1.00 98.69 106 LEU A O 1
ATOM 791 N N . ASN A 1 107 ? -8.627 6.705 0.172 1.00 98.62 107 ASN A N 1
ATOM 792 C CA . ASN A 1 107 ? -9.266 6.017 1.283 1.00 98.62 107 ASN A CA 1
ATOM 793 C C . ASN A 1 107 ? -10.665 6.584 1.499 1.00 98.62 107 ASN A C 1
ATOM 795 O O . ASN A 1 107 ? -10.877 7.789 1.365 1.00 98.62 107 ASN A O 1
ATOM 799 N N . TYR A 1 108 ? -11.584 5.715 1.897 1.00 98.62 108 TYR A N 1
ATOM 800 C CA . TYR A 1 108 ? -12.901 6.057 2.407 1.00 98.62 108 TYR A CA 1
ATOM 801 C C . TYR A 1 108 ? -13.138 5.305 3.715 1.00 98.62 108 TYR A C 1
ATOM 803 O O . TYR A 1 108 ? -12.833 4.112 3.794 1.00 98.62 108 TYR A O 1
ATOM 811 N N . ARG A 1 109 ? -13.695 5.968 4.730 1.00 98.06 109 ARG A N 1
ATOM 812 C CA . ARG A 1 109 ? -14.154 5.314 5.961 1.00 98.06 109 ARG A CA 1
ATOM 813 C C . ARG A 1 109 ? -15.475 5.915 6.427 1.00 98.06 109 ARG A C 1
ATOM 815 O O . ARG A 1 109 ? -15.633 7.130 6.456 1.00 98.06 109 ARG A O 1
ATOM 822 N N . ASN A 1 110 ? -16.416 5.055 6.804 1.00 97.75 110 ASN A N 1
ATOM 823 C CA . ASN A 1 110 ? -17.718 5.453 7.328 1.00 97.75 110 ASN A CA 1
ATOM 824 C C . ASN A 1 110 ? -18.309 4.336 8.201 1.00 97.75 110 ASN A C 1
ATOM 826 O O . ASN A 1 110 ? -18.494 3.217 7.729 1.00 97.75 110 ASN A O 1
ATOM 830 N N . ASN A 1 111 ? -18.612 4.628 9.471 1.00 96.44 111 ASN A N 1
ATOM 831 C CA . ASN A 1 111 ? -19.284 3.708 10.404 1.00 96.44 111 ASN A CA 1
ATOM 832 C C . ASN A 1 111 ? -18.699 2.279 10.442 1.00 96.44 111 ASN A C 1
ATOM 834 O O . ASN A 1 111 ? -19.426 1.288 10.457 1.00 96.44 111 ASN A O 1
ATOM 838 N N . GLY A 1 112 ? -17.367 2.178 10.444 1.00 96.94 112 GLY A N 1
ATOM 839 C CA . GLY A 1 112 ? -16.624 0.913 10.461 1.00 96.94 112 GLY A CA 1
ATOM 840 C C . GLY A 1 112 ? -16.363 0.312 9.078 1.00 96.94 112 GLY A C 1
ATOM 841 O O . GLY A 1 112 ? -15.384 -0.409 8.917 1.00 96.94 112 GLY A O 1
ATOM 842 N N . PHE A 1 113 ? -17.146 0.656 8.053 1.00 98.56 113 PHE A N 1
ATOM 843 C CA . PHE A 1 113 ? -16.807 0.302 6.676 1.00 98.56 113 PHE A CA 1
ATOM 844 C C . PHE A 1 113 ? -15.615 1.118 6.197 1.00 98.56 113 PHE A C 1
ATOM 846 O O . PHE A 1 113 ? -15.518 2.318 6.473 1.00 98.56 113 PHE A O 1
ATOM 853 N N . PHE A 1 114 ? -14.728 0.477 5.445 1.00 98.62 114 PHE A N 1
ATOM 854 C CA . PHE A 1 114 ? -13.606 1.147 4.809 1.00 98.62 114 PHE A CA 1
ATOM 855 C C . PHE A 1 114 ? -13.370 0.624 3.393 1.00 98.62 114 PHE A C 1
ATOM 857 O O . PHE A 1 114 ? -13.649 -0.534 3.081 1.00 98.62 114 PHE A O 1
ATOM 864 N N . ALA A 1 115 ? -12.818 1.487 2.546 1.00 98.69 115 ALA A N 1
ATOM 865 C CA . ALA A 1 115 ? -12.298 1.136 1.234 1.00 98.69 115 ALA A CA 1
ATOM 866 C C . ALA A 1 115 ? -10.991 1.890 0.983 1.00 98.69 115 ALA A C 1
ATOM 868 O O . ALA A 1 115 ? -10.856 3.056 1.353 1.00 98.69 115 ALA A O 1
ATOM 869 N N . GLN A 1 116 ? -10.023 1.226 0.364 1.00 98.62 116 GLN A N 1
ATOM 870 C CA . GLN A 1 116 ? -8.721 1.781 0.029 1.00 98.62 116 GLN A CA 1
ATOM 871 C C . GLN A 1 116 ? -8.337 1.362 -1.380 1.00 98.62 116 GLN A C 1
ATOM 873 O O . GLN A 1 116 ? -8.351 0.178 -1.705 1.00 98.62 116 GLN A O 1
ATOM 878 N N . TYR A 1 117 ? -7.935 2.325 -2.193 1.00 98.69 117 TYR A N 1
ATOM 879 C CA . TYR A 1 117 ? -7.243 2.083 -3.446 1.00 98.69 117 TYR A CA 1
ATOM 880 C C . TYR A 1 117 ? -5.802 2.569 -3.320 1.00 98.69 117 TYR A C 1
ATOM 882 O O . TYR A 1 117 ? -5.561 3.661 -2.805 1.00 98.69 117 TYR A O 1
ATOM 890 N N . ALA A 1 118 ? -4.850 1.784 -3.815 1.00 98.69 118 ALA A N 1
ATOM 891 C CA . ALA A 1 118 ? -3.460 2.187 -3.944 1.00 98.69 118 ALA A CA 1
ATOM 892 C C . ALA A 1 118 ? -2.913 1.806 -5.320 1.00 98.69 118 ALA A C 1
ATOM 894 O O . ALA A 1 118 ? -3.052 0.667 -5.764 1.00 98.69 118 ALA A O 1
ATOM 895 N N . GLY A 1 119 ? -2.275 2.773 -5.973 1.00 98.00 119 GLY A N 1
ATOM 896 C CA . GLY A 1 119 ? -1.631 2.622 -7.269 1.00 98.00 119 GLY A CA 1
ATOM 897 C C . GLY A 1 119 ? -0.142 2.940 -7.191 1.00 98.00 119 GLY A C 1
ATOM 898 O O . GLY A 1 119 ? 0.264 3.872 -6.493 1.00 98.00 119 GLY A O 1
ATOM 899 N N . LEU A 1 120 ? 0.652 2.187 -7.939 1.00 96.69 120 LEU A N 1
ATOM 900 C CA . LEU A 1 120 ? 2.075 2.403 -8.182 1.00 96.69 120 LEU A CA 1
ATOM 901 C C . LEU A 1 120 ? 2.296 2.382 -9.690 1.00 96.69 120 LEU A C 1
ATOM 903 O O . LEU A 1 120 ? 1.880 1.435 -10.346 1.00 96.69 120 LEU A O 1
ATOM 907 N N . PHE A 1 121 ? 3.005 3.375 -10.210 1.00 96.19 121 PHE A N 1
ATOM 908 C CA . PHE A 1 121 ? 3.682 3.292 -11.496 1.00 96.19 121 PHE A CA 1
ATOM 909 C C . PHE A 1 121 ? 5.175 3.505 -11.279 1.00 96.19 121 PHE A C 1
ATOM 911 O O . PHE A 1 121 ? 5.586 4.459 -10.615 1.00 96.19 121 PHE A O 1
ATOM 918 N N . GLN A 1 122 ? 5.993 2.639 -11.859 1.00 91.69 122 GLN A N 1
ATOM 919 C CA . GLN A 1 122 ? 7.440 2.712 -11.776 1.00 91.69 122 GLN A CA 1
ATOM 920 C C . GLN A 1 122 ? 8.056 2.404 -13.133 1.00 91.69 122 GLN A C 1
ATOM 922 O O . GLN A 1 122 ? 7.738 1.398 -13.771 1.00 91.69 122 GLN A O 1
ATOM 927 N N . ARG A 1 123 ? 8.959 3.282 -13.576 1.00 85.75 123 ARG A N 1
ATOM 928 C CA . ARG A 1 123 ? 9.537 3.185 -14.915 1.00 85.75 123 ARG A CA 1
ATOM 929 C C . ARG A 1 123 ? 10.317 1.886 -15.122 1.00 85.75 123 ARG A C 1
ATOM 931 O O . ARG A 1 123 ? 10.106 1.237 -16.144 1.00 85.75 123 ARG A O 1
ATOM 938 N N . TYR A 1 124 ? 11.151 1.499 -14.156 1.00 82.12 124 TYR A N 1
ATOM 939 C CA . TYR A 1 124 ? 11.884 0.232 -14.150 1.00 82.12 124 TYR A CA 1
ATOM 940 C C . TYR A 1 124 ? 11.613 -0.507 -12.833 1.00 82.12 124 TYR A C 1
ATOM 942 O O . TYR A 1 124 ? 11.851 0.030 -11.750 1.00 82.12 124 TYR A O 1
ATOM 950 N N . GLY A 1 125 ? 11.070 -1.722 -12.900 1.00 65.00 125 GLY A N 1
ATOM 951 C CA . GLY A 1 125 ? 10.723 -2.478 -11.696 1.00 65.00 125 GLY A CA 1
ATOM 952 C C . GLY A 1 125 ? 11.950 -2.961 -10.921 1.00 65.00 125 GLY A C 1
ATOM 953 O O . GLY A 1 125 ? 13.029 -3.153 -11.480 1.00 65.00 125 GLY A O 1
ATOM 954 N N . GLU A 1 126 ? 11.778 -3.173 -9.614 1.00 61.44 126 GLU A N 1
ATOM 955 C CA . GLU A 1 126 ? 12.839 -3.706 -8.756 1.00 61.44 126 GLU A CA 1
ATOM 956 C C . GLU A 1 126 ? 13.310 -5.091 -9.222 1.00 61.44 126 GLU A C 1
ATOM 958 O O . GLU A 1 126 ? 12.496 -5.991 -9.442 1.00 61.44 126 GLU A O 1
ATOM 963 N N . GLY A 1 127 ? 14.633 -5.270 -9.293 1.00 51.72 127 GLY A N 1
ATOM 964 C CA . GLY A 1 127 ? 15.255 -6.576 -9.530 1.00 51.72 127 GLY A CA 1
ATOM 965 C C . GLY A 1 127 ? 16.485 -6.563 -10.426 1.00 51.72 127 GLY A C 1
ATOM 966 O O . GLY A 1 127 ? 17.170 -7.577 -10.511 1.00 51.72 127 GLY A O 1
ATOM 967 N N . THR A 1 128 ? 16.809 -5.445 -11.073 1.00 43.09 128 THR A N 1
ATOM 968 C CA . THR A 1 128 ? 17.776 -5.497 -12.166 1.00 43.09 128 THR A CA 1
ATOM 969 C C . THR A 1 128 ? 18.660 -4.254 -12.238 1.00 43.09 128 THR A C 1
ATOM 971 O O . THR A 1 128 ? 18.269 -3.190 -12.718 1.00 43.09 128 THR A O 1
ATOM 974 N N . LYS A 1 129 ? 19.894 -4.387 -11.743 1.00 41.69 129 LYS A N 1
ATOM 975 C CA . LYS A 1 129 ? 20.964 -3.432 -12.045 1.00 41.69 129 LYS A CA 1
ATOM 976 C C . LYS A 1 129 ? 21.362 -3.641 -13.504 1.00 41.69 129 LYS A C 1
ATOM 978 O O . LYS A 1 129 ? 21.623 -4.777 -13.887 1.00 41.69 129 LYS A O 1
ATOM 983 N N . LYS A 1 130 ? 21.520 -2.572 -14.292 1.00 41.06 130 LYS A N 1
ATOM 984 C CA . LYS A 1 130 ? 22.481 -2.638 -15.401 1.00 41.06 130 LYS A CA 1
ATOM 985 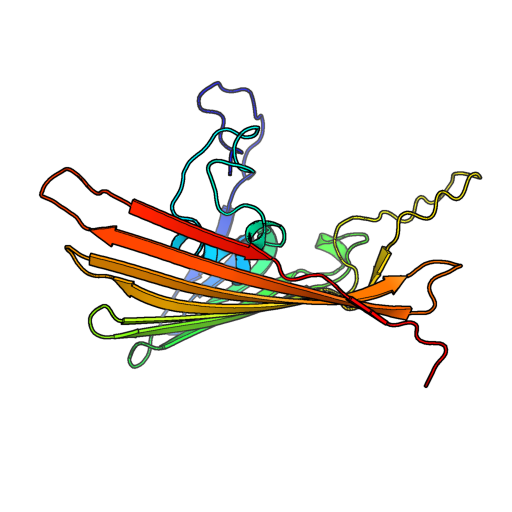C C . LYS A 1 130 ? 23.825 -2.987 -14.762 1.00 41.06 130 LYS A C 1
ATOM 987 O O . LYS A 1 130 ? 24.353 -2.182 -13.998 1.00 41.06 130 LYS A O 1
ATOM 992 N N . MET A 1 131 ? 24.345 -4.189 -14.989 1.00 43.28 131 MET A N 1
ATOM 993 C CA . MET A 1 131 ? 25.741 -4.460 -14.663 1.00 43.28 131 MET A CA 1
ATOM 994 C C . MET A 1 131 ? 26.578 -3.807 -15.762 1.00 43.28 131 MET A C 1
ATOM 996 O O . MET A 1 131 ? 26.858 -4.423 -16.784 1.00 43.28 131 MET A O 1
ATOM 1000 N N . GLU A 1 132 ? 26.923 -2.529 -15.597 1.00 43.16 132 GLU A N 1
ATOM 1001 C CA . GLU A 1 132 ? 27.993 -1.940 -16.402 1.00 43.16 132 GLU A CA 1
ATOM 1002 C C . GLU A 1 132 ? 29.312 -2.618 -16.005 1.00 43.16 132 GLU A C 1
ATOM 1004 O O . GLU A 1 132 ? 29.733 -2.533 -14.852 1.00 43.16 132 GLU A O 1
ATOM 1009 N N . GLY A 1 133 ? 29.943 -3.327 -16.950 1.00 42.34 133 GLY A N 1
ATOM 1010 C CA . GLY A 1 133 ? 31.346 -3.749 -16.832 1.00 42.34 133 GLY A CA 1
ATOM 1011 C C . GLY A 1 133 ? 31.667 -5.248 -16.750 1.00 42.34 133 GLY A C 1
ATOM 1012 O O . GLY A 1 133 ? 32.833 -5.564 -16.538 1.00 42.34 133 GLY A O 1
ATOM 1013 N N . TYR A 1 134 ? 30.725 -6.183 -16.942 1.00 43.19 134 TYR A N 1
ATOM 1014 C CA . TYR A 1 134 ? 31.045 -7.625 -17.003 1.00 43.19 134 TYR A CA 1
ATOM 1015 C C . TYR A 1 134 ? 30.712 -8.249 -18.366 1.00 43.19 134 TYR A C 1
ATOM 1017 O O . TYR A 1 134 ? 29.591 -8.153 -18.852 1.00 43.19 134 TYR A O 1
ATOM 1025 N N . ALA A 1 135 ? 31.696 -8.932 -18.964 1.00 45.31 135 ALA A N 1
ATOM 1026 C CA . ALA A 1 135 ? 31.648 -9.545 -20.299 1.00 45.31 135 ALA A CA 1
ATOM 1027 C C . ALA A 1 135 ? 30.812 -10.843 -20.401 1.00 45.31 135 ALA A C 1
ATOM 1029 O O . ALA A 1 135 ? 30.797 -11.483 -21.449 1.00 45.31 135 ALA A O 1
ATOM 1030 N N . TYR A 1 136 ? 30.097 -11.230 -19.340 1.00 43.28 136 TYR A N 1
ATOM 1031 C CA . TYR A 1 136 ? 29.162 -12.355 -19.350 1.00 43.28 136 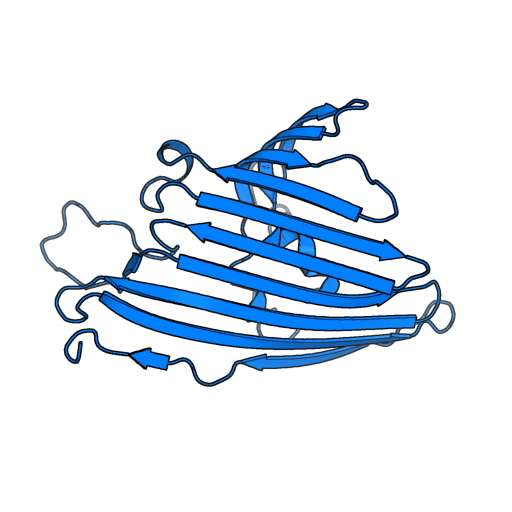TYR A CA 1
ATOM 1032 C C . TYR A 1 136 ? 27.757 -11.842 -19.033 1.00 43.28 136 TYR A C 1
ATOM 1034 O O . TYR A 1 136 ? 27.374 -11.672 -17.877 1.00 43.28 136 TYR A O 1
ATOM 1042 N N . ASN A 1 137 ? 27.001 -11.570 -20.097 1.00 42.41 137 ASN A N 1
ATOM 1043 C CA . ASN A 1 137 ? 25.589 -11.212 -20.052 1.00 42.41 137 ASN A CA 1
ATOM 1044 C C . ASN A 1 137 ? 24.773 -12.393 -19.508 1.00 42.41 137 ASN A C 1
ATOM 1046 O O . ASN A 1 137 ? 24.352 -13.257 -20.273 1.00 42.41 137 ASN A O 1
ATOM 1050 N N . ILE A 1 138 ? 24.524 -12.438 -18.200 1.00 41.44 138 ILE A N 1
ATOM 1051 C CA . ILE A 1 138 ? 23.355 -13.157 -17.691 1.00 41.44 138 ILE A CA 1
ATOM 1052 C C . ILE A 1 138 ? 22.191 -12.172 -17.844 1.00 41.44 138 ILE A C 1
ATOM 1054 O O . ILE A 1 138 ? 22.218 -11.131 -17.183 1.00 41.44 138 ILE A O 1
ATOM 1058 N N . PRO A 1 139 ? 21.189 -12.426 -18.704 1.00 41.09 139 PRO A N 1
ATOM 1059 C CA . PRO A 1 139 ? 20.008 -11.583 -18.759 1.00 41.09 139 PRO A CA 1
ATOM 1060 C C . PRO A 1 139 ? 19.245 -11.798 -17.451 1.00 41.09 139 PRO A C 1
ATOM 1062 O O . PRO A 1 139 ? 18.447 -12.722 -17.320 1.00 41.09 139 PRO A O 1
ATOM 1065 N N . SER A 1 140 ? 19.496 -10.974 -16.436 1.00 46.53 140 SER A N 1
ATOM 1066 C CA . SER A 1 140 ? 18.484 -10.769 -15.408 1.00 46.53 140 SER A CA 1
ATOM 1067 C C . SER A 1 140 ? 17.279 -10.182 -16.134 1.00 46.53 140 SER A C 1
ATOM 1069 O O . SER A 1 140 ? 17.435 -9.154 -16.776 1.00 46.53 140 SER A O 1
ATOM 1071 N N . LEU A 1 141 ? 16.120 -10.835 -16.123 1.00 52.84 141 LEU A N 1
ATOM 1072 C CA . LEU A 1 141 ? 14.923 -10.310 -16.783 1.00 52.84 141 LEU A CA 1
ATOM 1073 C C . LEU A 1 141 ? 14.546 -8.979 -16.114 1.00 52.84 141 LEU A C 1
ATOM 1075 O O . LEU A 1 141 ? 14.158 -8.968 -14.946 1.00 52.84 141 LEU A O 1
ATOM 1079 N N . PHE A 1 142 ? 14.720 -7.863 -16.826 1.00 71.62 142 PHE A N 1
ATOM 1080 C CA . PHE A 1 142 ? 14.325 -6.529 -16.367 1.00 71.62 142 PHE A CA 1
ATOM 1081 C C . PHE A 1 142 ? 12.826 -6.368 -16.635 1.00 71.62 142 PHE A C 1
ATOM 1083 O O . PHE A 1 142 ? 12.291 -6.987 -17.556 1.00 71.62 142 PHE A O 1
ATOM 1090 N N . VAL A 1 143 ? 12.136 -5.537 -15.852 1.00 76.25 143 VAL A N 1
ATOM 1091 C CA . VAL A 1 143 ? 10.775 -5.113 -16.203 1.00 76.25 143 VAL A CA 1
ATOM 1092 C C . VAL A 1 143 ? 10.696 -3.602 -16.347 1.00 76.25 143 VAL A C 1
ATOM 1094 O O . VAL A 1 143 ? 11.254 -2.859 -15.540 1.00 76.25 143 VAL A O 1
ATOM 1097 N N . GLU A 1 144 ? 9.970 -3.148 -17.358 1.00 86.12 144 GLU A N 1
ATOM 1098 C CA . GLU A 1 144 ? 9.660 -1.745 -17.604 1.00 86.12 144 GLU A CA 1
ATOM 1099 C C . GLU A 1 144 ? 8.169 -1.478 -17.416 1.00 86.12 144 GLU A C 1
ATOM 1101 O O . GLU A 1 144 ? 7.338 -2.376 -17.571 1.00 86.12 144 GLU A O 1
ATOM 1106 N N . LYS A 1 145 ? 7.822 -0.218 -17.131 1.00 89.62 145 LYS A N 1
ATOM 1107 C CA . LYS A 1 145 ? 6.430 0.246 -16.995 1.00 89.62 145 LYS A CA 1
ATOM 1108 C C . LYS A 1 145 ? 5.645 -0.586 -15.976 1.00 89.62 145 LYS A C 1
ATOM 1110 O O . LYS A 1 145 ? 4.499 -0.953 -16.224 1.00 89.62 145 LYS A O 1
ATOM 1115 N N . LEU A 1 146 ? 6.283 -0.900 -14.848 1.00 91.31 146 LEU A N 1
ATOM 1116 C CA . LEU A 1 146 ? 5.646 -1.632 -13.763 1.00 91.31 146 LEU A CA 1
ATOM 1117 C C . LEU A 1 146 ? 4.484 -0.800 -13.229 1.00 91.31 146 LEU A C 1
ATOM 1119 O O . LEU A 1 146 ? 4.680 0.321 -12.759 1.00 91.31 146 LEU A O 1
ATOM 1123 N N . GLN A 1 147 ? 3.296 -1.381 -13.256 1.00 95.12 147 GLN A N 1
ATOM 1124 C CA . GLN A 1 147 ? 2.100 -0.832 -12.648 1.00 95.12 147 GLN A CA 1
ATOM 1125 C C . GLN A 1 147 ? 1.513 -1.839 -11.664 1.00 95.12 147 GLN A C 1
ATOM 1127 O O . GLN A 1 147 ? 1.474 -3.042 -11.923 1.00 95.12 147 GLN A O 1
ATOM 1132 N N . VAL A 1 148 ? 1.099 -1.347 -10.500 1.00 96.56 148 VAL A N 1
ATOM 1133 C CA . VAL A 1 148 ? 0.451 -2.153 -9.464 1.00 96.56 148 VAL A CA 1
ATOM 1134 C C . VAL A 1 148 ? -0.781 -1.416 -8.988 1.00 96.56 148 VAL A C 1
ATOM 1136 O O . VAL A 1 148 ? -0.700 -0.253 -8.598 1.00 96.56 148 VAL A O 1
ATOM 1139 N N . HIS A 1 149 ? -1.905 -2.116 -8.983 1.00 98.38 149 HIS A N 1
ATOM 1140 C CA . HIS A 1 149 ? -3.188 -1.614 -8.523 1.00 98.38 149 HIS A CA 1
ATOM 1141 C C . HIS A 1 149 ? -3.687 -2.524 -7.417 1.00 98.38 149 HIS A C 1
ATOM 1143 O O . HIS A 1 149 ? -3.747 -3.740 -7.590 1.00 98.38 149 HIS A O 1
ATOM 1149 N N . ARG A 1 150 ? -4.057 -1.946 -6.280 1.00 98.62 150 ARG A N 1
ATOM 1150 C CA . ARG A 1 150 ? -4.639 -2.687 -5.168 1.00 98.62 150 ARG A CA 1
ATOM 1151 C C . ARG A 1 150 ? -5.911 -2.010 -4.702 1.00 98.62 150 ARG A C 1
ATOM 1153 O O . ARG A 1 150 ? -5.915 -0.808 -4.450 1.00 98.62 150 ARG A O 1
ATOM 1160 N N . LEU A 1 151 ? -6.959 -2.807 -4.548 1.00 98.69 151 LEU A N 1
ATOM 1161 C CA . LEU A 1 151 ? -8.201 -2.417 -3.900 1.00 98.69 151 LEU A CA 1
ATOM 1162 C C . LEU A 1 151 ? -8.368 -3.261 -2.639 1.00 98.69 151 LEU A C 1
ATOM 1164 O O . LEU A 1 151 ? -8.224 -4.481 -2.688 1.00 98.69 151 LEU A O 1
ATOM 1168 N N . VAL A 1 152 ? -8.663 -2.612 -1.519 1.00 98.69 152 VAL A N 1
ATOM 1169 C CA . VAL A 1 152 ? -8.955 -3.257 -0.238 1.00 98.69 152 VAL A CA 1
ATOM 1170 C C . VAL A 1 152 ? -10.267 -2.700 0.285 1.00 98.69 152 VAL A C 1
ATOM 1172 O O . VAL A 1 152 ? -10.462 -1.488 0.287 1.00 98.69 152 VAL A O 1
ATOM 1175 N N . GLY A 1 153 ? -11.172 -3.562 0.720 1.00 98.69 153 GLY A N 1
ATOM 1176 C CA . GLY A 1 153 ? -12.456 -3.165 1.281 1.00 98.69 153 GLY A CA 1
ATOM 1177 C C . GLY A 1 153 ? -12.813 -4.042 2.463 1.00 98.69 153 GLY A C 1
ATOM 1178 O O . GLY A 1 153 ? -12.439 -5.213 2.512 1.00 98.69 153 GLY A O 1
ATOM 1179 N N . GLY A 1 154 ? -13.535 -3.483 3.423 1.00 98.56 154 GLY A N 1
ATOM 1180 C CA . GLY A 1 154 ? -13.843 -4.233 4.623 1.00 98.56 154 GLY A CA 1
ATOM 1181 C C . GLY A 1 154 ? -14.707 -3.503 5.628 1.00 98.56 154 GLY A C 1
ATOM 1182 O O . GLY A 1 154 ? -15.263 -2.432 5.373 1.00 98.56 154 GLY A O 1
ATOM 1183 N N . TYR A 1 155 ? -14.802 -4.134 6.787 1.00 98.56 155 TYR A N 1
ATOM 1184 C CA . TYR A 1 155 ? -15.501 -3.648 7.956 1.00 98.56 155 TYR A CA 1
ATOM 1185 C C . TYR A 1 155 ? -14.629 -3.867 9.187 1.00 98.56 155 TYR A C 1
ATOM 1187 O O . TYR A 1 155 ? -14.095 -4.952 9.398 1.00 98.56 155 TYR A O 1
ATOM 1195 N N . ASP A 1 156 ? -14.486 -2.831 9.994 1.00 98.06 156 ASP A N 1
ATOM 1196 C CA . ASP A 1 156 ? -13.641 -2.818 11.173 1.00 98.06 156 ASP A CA 1
ATOM 1197 C C . ASP A 1 156 ? -14.319 -2.007 12.280 1.00 98.06 156 ASP A C 1
ATOM 1199 O O . ASP A 1 156 ? -14.513 -0.792 12.167 1.00 98.06 156 ASP A O 1
ATOM 1203 N N . ASN A 1 157 ? -14.705 -2.697 13.351 1.00 96.50 157 ASN A N 1
ATOM 1204 C CA . ASN A 1 157 ? -15.269 -2.097 14.551 1.00 96.50 157 ASN A CA 1
ATOM 1205 C C . ASN A 1 157 ? -14.639 -2.695 15.826 1.00 96.50 157 ASN A C 1
ATOM 1207 O O . ASN A 1 157 ? -13.674 -3.458 15.794 1.00 96.50 157 ASN A O 1
ATOM 1211 N N . ASN A 1 158 ? -15.202 -2.363 16.990 1.00 94.19 158 ASN A N 1
ATOM 1212 C CA . ASN A 1 158 ? -14.663 -2.791 18.284 1.00 94.19 158 ASN A CA 1
ATOM 1213 C C . ASN A 1 158 ? -14.657 -4.317 18.512 1.00 94.19 158 ASN A C 1
ATOM 1215 O O . ASN A 1 158 ? -13.957 -4.774 19.415 1.00 94.19 158 ASN A O 1
ATOM 1219 N N . ALA A 1 159 ? -15.414 -5.106 17.751 1.00 96.50 159 ALA A N 1
ATOM 1220 C CA . ALA A 1 159 ? -15.522 -6.555 17.928 1.00 96.50 159 ALA A CA 1
ATOM 1221 C C . ALA A 1 159 ? -15.141 -7.351 16.675 1.00 96.50 159 ALA A C 1
ATOM 1223 O O . ALA A 1 159 ? -14.497 -8.388 16.790 1.00 96.50 159 ALA A O 1
ATOM 1224 N N . LEU A 1 160 ? -15.523 -6.879 15.493 1.00 97.75 160 LEU A N 1
ATOM 1225 C CA . LEU A 1 160 ? -15.400 -7.577 14.222 1.00 97.75 160 LEU A CA 1
ATOM 1226 C C . LEU A 1 160 ? -14.448 -6.826 13.294 1.00 97.75 160 LEU A C 1
ATOM 1228 O O . LEU A 1 160 ? -14.602 -5.626 13.070 1.00 97.75 160 LEU A O 1
ATOM 1232 N N . TYR A 1 161 ? -13.530 -7.577 12.699 1.00 98.50 161 TYR A N 1
ATOM 1233 C CA . TYR A 1 161 ? -12.699 -7.141 11.589 1.00 98.50 161 TYR A CA 1
ATOM 1234 C C . TYR A 1 161 ? -12.880 -8.109 10.419 1.00 98.50 161 TYR A C 1
ATOM 1236 O O . TYR A 1 161 ? -12.753 -9.323 10.580 1.00 98.50 161 TYR A O 1
ATOM 1244 N N . ALA A 1 162 ? -13.155 -7.579 9.236 1.00 98.56 162 ALA A N 1
ATOM 1245 C CA . ALA A 1 162 ? -13.212 -8.318 7.987 1.00 98.56 162 ALA A CA 1
ATOM 1246 C C . ALA A 1 162 ? -12.616 -7.459 6.874 1.00 98.56 162 ALA A C 1
ATOM 1248 O O . ALA A 1 162 ? -12.954 -6.286 6.745 1.00 98.56 162 ALA A O 1
ATOM 1249 N N . SER A 1 163 ? -11.748 -8.044 6.057 1.00 98.62 163 SER A N 1
ATOM 1250 C CA . SER A 1 163 ? -11.115 -7.359 4.935 1.00 98.62 163 SER A CA 1
ATOM 1251 C C . SER A 1 163 ? -10.946 -8.299 3.755 1.00 98.62 163 SER A C 1
ATOM 1253 O O . SER A 1 163 ? -10.592 -9.467 3.929 1.00 98.62 163 SER A O 1
ATOM 1255 N N . VAL A 1 164 ? -11.177 -7.772 2.559 1.00 98.56 164 VAL A N 1
ATOM 1256 C CA . VAL A 1 164 ? -10.887 -8.415 1.281 1.00 98.56 164 VAL A CA 1
ATOM 1257 C C . VAL A 1 164 ? -10.026 -7.490 0.437 1.00 98.56 164 VAL A C 1
ATOM 1259 O O . VAL A 1 164 ? -10.242 -6.279 0.389 1.00 98.56 164 VAL A O 1
ATOM 1262 N N . ALA A 1 165 ? -9.041 -8.065 -0.236 1.00 98.56 165 ALA A N 1
ATOM 1263 C CA . ALA A 1 165 ? -8.088 -7.349 -1.056 1.00 98.56 165 ALA A CA 1
ATOM 1264 C C . ALA A 1 165 ? -7.923 -8.035 -2.409 1.00 98.56 165 ALA A C 1
ATOM 1266 O O . ALA A 1 165 ? -7.860 -9.262 -2.486 1.00 98.56 165 ALA A O 1
ATOM 1267 N N . ALA A 1 166 ? -7.787 -7.232 -3.457 1.00 98.50 166 ALA A N 1
ATOM 1268 C CA . ALA A 1 166 ? -7.378 -7.661 -4.784 1.00 98.50 166 ALA A CA 1
ATOM 1269 C C . ALA A 1 166 ? -6.194 -6.805 -5.237 1.00 98.50 166 ALA A C 1
ATOM 1271 O O . ALA A 1 166 ? -6.197 -5.586 -5.054 1.00 98.50 166 ALA A O 1
ATOM 1272 N N . GLN A 1 167 ? -5.183 -7.445 -5.812 1.00 98.56 167 GLN A N 1
ATOM 1273 C CA . GLN A 1 167 ? -3.998 -6.806 -6.364 1.00 98.56 167 GLN A CA 1
ATOM 1274 C C . GLN A 1 167 ? -3.765 -7.295 -7.789 1.00 98.56 167 GLN A C 1
ATOM 1276 O O . GLN A 1 167 ? -3.734 -8.497 -8.039 1.00 98.56 167 GLN A O 1
ATOM 1281 N N . GLN A 1 168 ? -3.555 -6.350 -8.695 1.00 97.06 168 GLN A N 1
ATOM 1282 C CA . GLN A 1 168 ? -3.182 -6.579 -10.081 1.00 97.06 168 GLN A CA 1
ATOM 1283 C C . GLN A 1 168 ? -1.819 -5.935 -10.334 1.00 97.06 168 GLN A C 1
ATOM 1285 O O . GLN A 1 168 ? -1.579 -4.802 -9.911 1.00 97.06 168 GLN A O 1
ATOM 1290 N N . GLN A 1 169 ? -0.922 -6.669 -10.986 1.00 93.88 169 GLN A N 1
ATOM 1291 C CA . GLN A 1 169 ? 0.415 -6.213 -11.349 1.00 93.88 169 GLN A CA 1
ATOM 1292 C C . GLN A 1 169 ? 0.645 -6.463 -12.831 1.00 93.88 169 GLN A C 1
ATOM 1294 O O . GLN A 1 169 ? 0.467 -7.592 -13.281 1.00 93.88 169 GLN A O 1
ATOM 1299 N N . ASP A 1 170 ? 1.119 -5.450 -13.547 1.00 92.81 170 ASP A N 1
ATOM 1300 C CA . ASP A 1 170 ? 1.455 -5.551 -14.964 1.00 92.81 170 ASP A CA 1
ATOM 1301 C C . ASP A 1 170 ? 2.799 -4.877 -15.234 1.00 92.81 170 ASP A C 1
ATOM 1303 O O . ASP A 1 170 ? 3.136 -3.855 -14.632 1.00 92.81 170 ASP A O 1
ATOM 1307 N N . ALA A 1 171 ? 3.594 -5.455 -16.127 1.00 89.62 171 ALA A N 1
ATOM 1308 C CA . ALA A 1 171 ? 4.851 -4.873 -16.578 1.00 89.62 171 ALA A CA 1
ATOM 1309 C C . ALA A 1 171 ? 5.243 -5.421 -17.954 1.00 89.62 171 ALA A C 1
ATOM 1311 O O . ALA A 1 171 ? 4.726 -6.443 -18.403 1.00 89.62 171 ALA A O 1
ATOM 1312 N N . LYS A 1 172 ? 6.197 -4.772 -18.620 1.00 87.12 172 LYS A N 1
ATOM 1313 C CA . LYS A 1 172 ? 6.822 -5.293 -19.841 1.00 87.12 172 LYS A CA 1
ATOM 1314 C C . LYS A 1 172 ? 8.151 -5.945 -19.506 1.00 87.12 172 LYS A C 1
ATOM 1316 O O . LYS A 1 172 ? 8.940 -5.348 -18.782 1.00 87.12 172 LYS A O 1
ATOM 1321 N N . LEU A 1 173 ? 8.408 -7.141 -20.022 1.00 81.56 173 LEU A N 1
ATOM 1322 C CA . LEU A 1 173 ? 9.718 -7.779 -19.915 1.00 81.56 173 LEU A CA 1
ATOM 1323 C C . LEU A 1 173 ? 10.720 -7.072 -20.830 1.00 81.56 173 LEU A C 1
ATOM 1325 O O . LEU A 1 173 ? 10.403 -6.738 -21.967 1.00 81.56 173 LEU A O 1
ATOM 1329 N N . TYR A 1 174 ? 11.928 -6.860 -20.322 1.00 69.62 174 TYR A N 1
ATOM 1330 C CA . TYR A 1 174 ? 13.040 -6.263 -21.047 1.00 69.62 174 TYR A CA 1
ATOM 1331 C C . TYR A 1 174 ? 14.226 -7.229 -21.038 1.00 69.62 174 TYR A C 1
ATOM 1333 O O . TYR A 1 174 ? 14.765 -7.588 -19.986 1.00 69.62 174 TYR A O 1
ATOM 1341 N N . GLY A 1 175 ? 14.620 -7.666 -22.232 1.00 63.78 175 GLY A N 1
ATOM 1342 C CA . GLY A 1 175 ? 15.712 -8.605 -22.453 1.00 63.78 175 GLY A CA 1
ATOM 1343 C C . GLY A 1 175 ? 15.821 -8.996 -23.925 1.00 63.78 175 GLY A C 1
ATOM 1344 O O . GLY A 1 175 ? 14.847 -8.911 -24.662 1.00 63.78 175 GLY A O 1
ATOM 1345 N N . THR A 1 176 ? 17.003 -9.453 -24.344 1.00 54.81 176 THR A N 1
ATOM 1346 C CA . THR A 1 176 ? 17.354 -9.791 -25.741 1.00 54.81 176 THR A CA 1
ATOM 1347 C C . THR A 1 176 ? 16.452 -10.849 -26.396 1.00 54.81 176 THR A C 1
ATOM 1349 O O . THR A 1 176 ? 16.457 -10.969 -27.613 1.00 54.81 176 THR A O 1
ATOM 1352 N N . TRP A 1 177 ? 15.694 -11.615 -25.603 1.00 57.69 177 TRP A N 1
ATOM 1353 C CA . TRP A 1 177 ? 14.846 -12.731 -26.052 1.00 57.69 177 TRP A CA 1
ATOM 1354 C C . TRP A 1 177 ? 13.361 -12.551 -25.704 1.00 57.69 177 TRP A C 1
ATOM 1356 O O . TRP A 1 177 ? 12.568 -13.468 -25.894 1.00 57.69 177 TRP A O 1
ATOM 1366 N N . SER A 1 178 ? 12.991 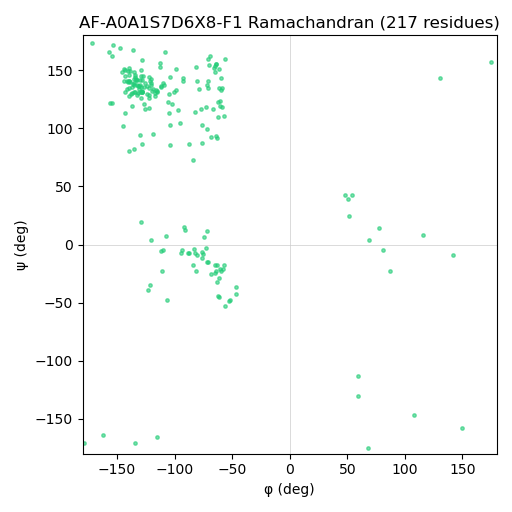-11.408 -25.126 1.00 61.38 178 SER A N 1
ATOM 1367 C CA . SER A 1 178 ? 11.626 -11.099 -24.702 1.00 61.38 178 SER A CA 1
ATOM 1368 C C . SER A 1 178 ? 11.318 -9.679 -25.151 1.00 61.38 178 SER A C 1
ATOM 1370 O O . SER A 1 178 ? 11.493 -8.731 -24.380 1.00 61.38 178 SER A O 1
ATOM 1372 N N . ASP A 1 179 ? 10.936 -9.526 -26.416 1.00 65.94 179 ASP A N 1
ATOM 1373 C CA . ASP A 1 179 ? 10.588 -8.234 -26.999 1.00 65.94 179 ASP A CA 1
ATOM 1374 C C . ASP A 1 179 ? 9.365 -7.665 -26.279 1.00 65.94 179 ASP A C 1
ATOM 1376 O O . ASP A 1 179 ? 8.232 -7.970 -26.620 1.00 65.94 179 ASP A O 1
ATOM 1380 N N . ASN A 1 180 ? 9.565 -6.863 -25.229 1.00 72.62 180 ASN A N 1
ATOM 1381 C CA . ASN A 1 180 ? 8.506 -6.113 -24.543 1.00 72.62 180 ASN A CA 1
ATOM 1382 C C . ASN A 1 180 ? 7.277 -6.934 -24.100 1.00 72.62 180 ASN A C 1
ATOM 1384 O O . ASN A 1 180 ? 6.192 -6.365 -23.927 1.00 72.62 180 ASN A O 1
ATOM 1388 N N . SER A 1 181 ? 7.438 -8.246 -23.901 1.00 80.81 181 SER A N 1
ATOM 1389 C CA . SER A 1 181 ? 6.335 -9.163 -23.614 1.00 80.81 181 SER A CA 1
ATOM 1390 C C . SER A 1 181 ? 5.588 -8.736 -22.348 1.00 80.81 181 SER A C 1
ATOM 1392 O O . SER A 1 181 ? 6.204 -8.398 -21.333 1.00 80.81 181 SER A O 1
ATOM 1394 N N . HIS A 1 182 ? 4.258 -8.739 -22.397 1.00 84.75 182 HIS A N 1
ATOM 1395 C CA . HIS A 1 182 ? 3.412 -8.291 -21.295 1.00 84.75 182 HIS A CA 1
ATOM 1396 C C . HIS A 1 182 ? 3.339 -9.358 -20.202 1.00 84.75 182 HIS A C 1
ATOM 1398 O O . HIS A 1 182 ? 2.817 -10.444 -20.445 1.00 84.75 182 HIS A O 1
ATOM 1404 N N . ASN A 1 183 ? 3.841 -9.046 -19.008 1.00 85.44 183 ASN A N 1
ATOM 1405 C CA . ASN A 1 183 ? 3.807 -9.903 -17.828 1.00 85.44 183 ASN A CA 1
ATOM 1406 C C . ASN A 1 183 ? 2.750 -9.405 -16.839 1.00 85.44 183 ASN A C 1
ATOM 1408 O O . ASN A 1 183 ? 2.764 -8.230 -16.475 1.00 85.44 183 ASN A O 1
ATOM 1412 N N . SER A 1 184 ? 1.881 -10.302 -16.378 1.00 89.75 184 SER A N 1
ATOM 1413 C CA . SER A 1 184 ? 0.727 -9.962 -15.548 1.00 89.75 184 SER A CA 1
ATOM 1414 C C . SER A 1 184 ? 0.500 -10.970 -14.422 1.00 89.75 184 SER A C 1
ATOM 1416 O O . SER A 1 184 ? 0.631 -12.182 -14.628 1.00 89.75 184 SER A O 1
ATOM 1418 N N . GLN A 1 185 ? 0.128 -10.485 -13.235 1.00 93.12 185 GLN A N 1
ATOM 1419 C CA . GLN A 1 185 ? -0.220 -11.314 -12.080 1.00 93.12 185 GLN A CA 1
ATOM 1420 C C . GLN A 1 185 ? -1.373 -10.706 -11.272 1.00 93.12 185 GLN A C 1
ATOM 1422 O O . GLN A 1 185 ? -1.312 -9.547 -10.860 1.00 93.12 185 GLN A O 1
ATOM 1427 N N . THR A 1 186 ? -2.369 -11.538 -10.961 1.00 96.31 186 THR A N 1
ATOM 1428 C CA . THR A 1 186 ? -3.491 -11.197 -10.079 1.00 96.31 186 THR A CA 1
ATOM 1429 C C . THR A 1 186 ? -3.406 -11.990 -8.777 1.00 96.31 186 THR A C 1
ATOM 1431 O O . THR A 1 186 ? -3.183 -13.204 -8.785 1.00 96.31 186 THR A O 1
ATOM 1434 N N . GLU A 1 187 ? -3.623 -11.322 -7.651 1.00 97.44 187 GLU A N 1
ATOM 1435 C CA . GLU A 1 187 ? -3.645 -11.920 -6.316 1.00 97.44 187 GLU A CA 1
ATOM 1436 C C . GLU A 1 187 ? -4.853 -11.408 -5.527 1.00 97.44 187 GLU A C 1
ATOM 1438 O O . GLU A 1 187 ? -5.226 -10.239 -5.627 1.00 97.44 187 GLU A O 1
ATOM 1443 N N . VAL A 1 188 ? -5.449 -12.273 -4.710 1.00 98.31 188 VAL A N 1
ATOM 1444 C CA . VAL A 1 188 ? -6.536 -11.922 -3.791 1.00 98.31 188 VAL A CA 1
ATOM 1445 C C . VAL A 1 188 ? -6.228 -12.411 -2.385 1.00 98.31 188 VAL A C 1
ATOM 1447 O O . VAL A 1 188 ? -5.574 -13.440 -2.205 1.00 98.31 188 VAL A O 1
ATOM 1450 N N . ALA A 1 189 ? -6.728 -11.696 -1.384 1.00 98.19 189 ALA A N 1
ATOM 1451 C CA . ALA A 1 189 ? -6.669 -12.119 0.006 1.00 98.19 189 ALA A CA 1
ATOM 1452 C C . ALA A 1 189 ? -7.937 -11.737 0.763 1.00 98.19 189 ALA A C 1
ATOM 1454 O O . ALA A 1 189 ? -8.575 -10.729 0.469 1.00 98.19 189 ALA A O 1
ATOM 1455 N N . ALA A 1 190 ? -8.280 -12.538 1.763 1.00 98.38 190 ALA A N 1
ATOM 1456 C CA . ALA A 1 190 ? -9.366 -12.280 2.690 1.00 98.38 190 ALA A CA 1
ATOM 1457 C C . ALA A 1 190 ? -8.900 -12.579 4.114 1.00 98.38 190 ALA A C 1
ATOM 1459 O O . ALA A 1 190 ? -8.205 -13.568 4.351 1.00 98.38 190 ALA A O 1
ATOM 1460 N N . THR A 1 191 ? -9.285 -11.735 5.066 1.00 98.50 191 THR A N 1
ATOM 1461 C CA . THR A 1 191 ? -9.007 -11.925 6.492 1.00 98.50 191 THR A CA 1
ATOM 1462 C C . THR A 1 191 ? -10.247 -11.599 7.306 1.00 98.50 191 THR A C 1
ATOM 1464 O O . THR A 1 191 ? -10.877 -10.570 7.077 1.00 98.50 191 THR A O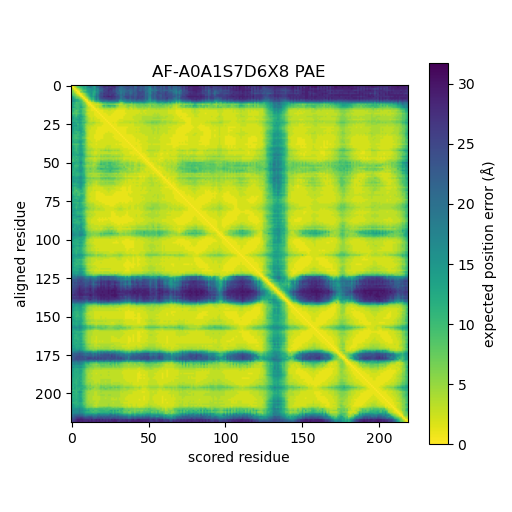 1
ATOM 1467 N N . ALA A 1 192 ? -10.561 -12.439 8.288 1.00 98.44 192 ALA A N 1
ATOM 1468 C CA . ALA A 1 192 ? -11.612 -12.192 9.267 1.00 98.44 192 ALA A CA 1
ATOM 1469 C C . ALA A 1 192 ? -11.082 -12.427 10.684 1.00 98.44 192 ALA A C 1
ATOM 1471 O O . ALA A 1 192 ? -10.303 -13.353 10.920 1.00 98.44 192 ALA A O 1
ATOM 1472 N N . ALA A 1 193 ? -11.501 -11.592 11.629 1.00 98.50 193 ALA A N 1
ATOM 1473 C CA . ALA A 1 193 ? -11.169 -11.714 13.039 1.00 98.50 193 ALA A CA 1
ATOM 1474 C C . ALA A 1 193 ? -12.334 -11.250 13.917 1.00 98.50 193 ALA A C 1
ATOM 1476 O O . ALA A 1 193 ? -13.077 -10.339 13.549 1.00 98.50 193 ALA A O 1
ATOM 1477 N N . TYR A 1 194 ? -12.471 -11.857 15.094 1.00 98.38 194 TYR A N 1
ATOM 1478 C CA . TYR A 1 194 ? -13.495 -11.484 16.067 1.00 98.38 194 TYR A CA 1
ATOM 1479 C C . TYR A 1 194 ? -12.900 -11.410 17.469 1.00 98.38 194 TYR A C 1
ATOM 1481 O O . TYR A 1 194 ? -12.123 -12.279 17.851 1.00 98.38 194 TYR A O 1
ATOM 1489 N N . ARG A 1 195 ? -13.253 -10.386 18.244 1.00 98.50 195 ARG A N 1
ATOM 1490 C CA . ARG A 1 195 ? -12.732 -10.136 19.590 1.00 98.50 195 ARG A CA 1
ATOM 1491 C C . ARG A 1 195 ? -13.688 -10.672 20.657 1.00 98.50 195 ARG A C 1
ATOM 1493 O O . ARG A 1 195 ? -14.786 -10.157 20.845 1.00 98.50 195 ARG A O 1
ATOM 1500 N N . PHE A 1 196 ? -13.219 -11.659 21.412 1.00 97.75 196 PHE A N 1
ATOM 1501 C CA . PHE A 1 196 ? -13.837 -12.204 22.620 1.00 97.75 196 PHE A CA 1
ATOM 1502 C C . PHE A 1 196 ? -13.081 -11.691 23.855 1.00 97.75 196 PHE A C 1
ATOM 1504 O O . PHE A 1 196 ? -12.143 -12.326 24.340 1.00 97.75 196 PHE A O 1
ATOM 1511 N N . GLY A 1 197 ? -13.449 -10.505 24.350 1.00 96.38 197 GLY A N 1
ATOM 1512 C CA . GLY A 1 197 ? -12.716 -9.850 25.440 1.00 96.38 197 GLY A CA 1
ATOM 1513 C C . GLY A 1 197 ? -11.254 -9.604 25.051 1.00 96.38 197 GLY A C 1
ATOM 1514 O O . GLY A 1 197 ? -10.982 -8.834 24.132 1.00 96.38 197 GLY A O 1
ATOM 1515 N N . ASN A 1 198 ? -10.322 -10.292 25.714 1.00 97.12 198 ASN A N 1
ATOM 1516 C CA . ASN A 1 198 ? -8.881 -10.182 25.449 1.00 97.12 198 ASN A CA 1
ATOM 1517 C C . ASN A 1 198 ? -8.365 -11.145 24.364 1.00 97.12 198 ASN A C 1
ATOM 1519 O O . ASN A 1 198 ? -7.205 -11.053 23.969 1.00 97.12 198 ASN A O 1
ATOM 1523 N N . LEU A 1 199 ? -9.193 -12.074 23.879 1.00 97.50 199 LEU A N 1
ATOM 1524 C CA . LEU A 1 199 ? -8.823 -13.039 22.846 1.00 97.50 199 LEU A CA 1
ATOM 1525 C C . LEU A 1 199 ? -9.360 -12.579 21.487 1.00 97.50 199 LEU A C 1
ATOM 1527 O O . LEU A 1 199 ? -10.534 -12.252 21.366 1.00 97.50 199 LEU A O 1
ATOM 1531 N N . THR A 1 200 ? -8.526 -12.572 20.446 1.00 98.31 200 THR A N 1
ATOM 1532 C CA . THR A 1 200 ? -8.958 -12.241 19.075 1.00 98.31 200 THR A CA 1
ATOM 1533 C C . THR A 1 200 ? -8.517 -13.339 18.103 1.00 98.31 200 THR A C 1
ATOM 1535 O O . THR A 1 200 ? -7.422 -13.239 17.545 1.00 98.31 200 THR A O 1
ATOM 1538 N N . PRO A 1 201 ? -9.304 -14.417 17.906 1.00 98.06 201 PRO A N 1
ATOM 1539 C CA . PRO A 1 201 ? -9.070 -15.351 16.813 1.00 98.06 201 PRO A CA 1
ATOM 1540 C C . PRO A 1 201 ? -9.146 -14.641 15.462 1.00 98.06 201 PRO A C 1
ATOM 1542 O O . PRO A 1 201 ? -9.970 -13.749 15.248 1.00 98.06 201 PRO A O 1
ATOM 1545 N N . ARG A 1 202 ? -8.289 -15.080 14.541 1.00 98.19 202 ARG A N 1
ATOM 1546 C CA . ARG A 1 202 ? -8.196 -14.567 13.176 1.00 98.19 202 ARG A CA 1
ATOM 1547 C C . ARG A 1 202 ? -7.903 -15.702 12.206 1.00 98.19 202 ARG A C 1
ATOM 1549 O O . ARG A 1 202 ? -7.153 -16.617 12.533 1.00 98.19 202 ARG A O 1
ATOM 1556 N N . VAL A 1 203 ? -8.464 -15.602 11.009 1.00 98.00 203 VAL A N 1
ATOM 1557 C CA . VAL A 1 203 ? -8.209 -16.499 9.881 1.00 98.00 203 VAL A CA 1
ATOM 1558 C C . VAL A 1 203 ? -7.970 -15.671 8.626 1.00 98.00 203 VAL A C 1
ATOM 1560 O O . VAL A 1 203 ? -8.616 -14.640 8.423 1.00 98.00 203 VAL A O 1
ATOM 1563 N N . SER A 1 204 ? -7.042 -16.125 7.789 1.00 97.69 204 SER A N 1
ATOM 1564 C CA . SER A 1 204 ? -6.733 -15.497 6.509 1.00 97.69 204 SER A CA 1
ATOM 1565 C C . SER A 1 204 ? -6.601 -16.539 5.411 1.00 97.69 204 SER A C 1
ATOM 1567 O O . SER A 1 204 ? -6.140 -17.653 5.651 1.00 97.69 204 SER A O 1
ATOM 1569 N N . TYR A 1 205 ? -6.964 -16.144 4.199 1.00 97.00 205 TYR A N 1
ATOM 1570 C CA . TYR A 1 205 ? -6.759 -16.901 2.974 1.00 97.00 205 TYR A CA 1
ATOM 1571 C C . TYR A 1 205 ? -6.190 -15.971 1.907 1.00 97.00 205 TYR A C 1
ATOM 1573 O O . TYR A 1 205 ? -6.600 -14.815 1.815 1.00 97.00 205 TYR A O 1
ATOM 1581 N N . ALA A 1 206 ? -5.261 -16.469 1.097 1.00 96.75 206 ALA A N 1
ATOM 1582 C CA . ALA A 1 206 ? -4.730 -15.747 -0.047 1.00 96.75 206 ALA A CA 1
ATOM 1583 C C . ALA A 1 206 ? -4.548 -16.691 -1.234 1.00 96.75 206 ALA A C 1
ATOM 1585 O O . ALA A 1 206 ? -4.212 -17.865 -1.064 1.00 96.75 206 ALA A O 1
ATOM 1586 N N . HIS A 1 207 ? -4.756 -16.164 -2.436 1.00 96.69 207 HIS A N 1
ATOM 1587 C CA . HIS A 1 207 ? -4.600 -16.898 -3.681 1.00 96.69 207 HIS A CA 1
ATOM 1588 C C . HIS A 1 207 ? -3.939 -16.018 -4.738 1.00 96.69 207 HIS A C 1
ATOM 1590 O O . HIS A 1 207 ? -4.400 -14.912 -5.011 1.00 96.69 207 HIS A O 1
ATOM 1596 N N . GLY A 1 208 ? -2.869 -16.526 -5.346 1.00 95.06 208 GLY A N 1
ATOM 1597 C CA . GLY A 1 208 ? -2.272 -15.951 -6.545 1.00 95.06 208 GLY A CA 1
ATOM 1598 C C . GLY A 1 208 ? -2.688 -16.771 -7.755 1.00 95.06 208 GLY A C 1
ATOM 1599 O O . GLY A 1 208 ? -2.399 -17.967 -7.812 1.00 95.06 208 GLY A O 1
ATOM 1600 N N . PHE A 1 209 ? -3.351 -16.134 -8.715 1.00 94.25 209 PHE A N 1
ATOM 1601 C CA . PHE A 1 209 ? -3.712 -16.785 -9.968 1.00 94.25 209 PHE A CA 1
ATOM 1602 C C . PHE A 1 209 ? -2.460 -17.055 -10.809 1.00 94.25 209 PHE A C 1
ATOM 1604 O O . PHE A 1 209 ? -1.396 -16.459 -10.603 1.00 94.25 209 PHE A O 1
ATOM 1611 N N . LYS A 1 210 ? -2.585 -17.960 -11.785 1.00 90.94 210 LYS A N 1
ATOM 1612 C CA . LYS A 1 210 ? -1.512 -18.230 -12.745 1.00 90.94 210 LYS A CA 1
ATOM 1613 C C . LYS A 1 210 ? -1.163 -16.932 -13.483 1.00 90.94 210 LYS A C 1
ATOM 1615 O O . LYS A 1 210 ? -2.011 -16.373 -14.172 1.00 90.94 210 LYS A O 1
ATOM 1620 N N . GLY A 1 211 ? 0.079 -16.474 -13.335 1.00 84.62 211 GLY A N 1
ATOM 1621 C CA . GLY A 1 211 ? 0.588 -15.324 -14.078 1.00 84.62 211 GLY A CA 1
ATOM 1622 C C . GLY A 1 211 ? 0.642 -15.605 -15.579 1.00 84.62 211 GLY A C 1
ATOM 1623 O O . GLY A 1 211 ? 0.739 -16.761 -16.003 1.00 84.62 211 GLY A O 1
ATOM 1624 N N . SER A 1 212 ? 0.582 -14.548 -16.382 1.00 82.12 212 SER A N 1
ATOM 1625 C CA . SER A 1 212 ? 0.636 -14.645 -17.841 1.00 82.12 212 SER A CA 1
ATOM 1626 C C . SER A 1 212 ? 1.790 -13.828 -18.403 1.00 82.12 212 SER A C 1
ATOM 1628 O O . SER A 1 212 ? 2.111 -12.763 -17.884 1.00 82.12 212 SER A O 1
ATOM 1630 N N . VAL A 1 213 ? 2.401 -14.343 -19.469 1.00 78.56 213 VAL A N 1
ATOM 1631 C CA . VAL A 1 213 ? 3.369 -13.626 -20.299 1.00 78.56 213 VAL A CA 1
ATOM 1632 C C . VAL A 1 213 ? 2.868 -13.712 -21.736 1.00 78.56 213 VAL A C 1
ATOM 1634 O O . VAL A 1 213 ? 2.750 -14.813 -22.269 1.00 78.56 213 VAL A O 1
ATOM 1637 N N . HIS A 1 214 ? 2.543 -12.573 -22.342 1.00 77.75 214 HIS A N 1
ATOM 1638 C CA . HIS A 1 214 ? 2.101 -12.487 -23.735 1.00 77.75 214 HIS A CA 1
ATOM 1639 C C . HIS A 1 214 ? 3.240 -11.912 -24.581 1.00 77.75 214 HIS A C 1
ATOM 1641 O O . HIS A 1 214 ? 3.731 -10.826 -24.263 1.00 77.75 214 HIS A O 1
ATOM 1647 N N . SER A 1 215 ? 3.692 -12.641 -25.611 1.00 74.12 215 SER A N 1
ATOM 1648 C CA . SER A 1 215 ? 4.749 -12.145 -26.510 1.00 74.12 215 SER A CA 1
ATOM 1649 C C . SER A 1 215 ? 4.264 -10.919 -27.284 1.00 74.12 215 SER A C 1
ATOM 1651 O O . SER A 1 215 ? 3.077 -10.833 -27.589 1.00 74.12 215 SER A O 1
ATOM 1653 N N . ALA A 1 216 ? 5.170 -9.995 -27.610 1.00 65.88 216 ALA A N 1
ATOM 1654 C CA . ALA A 1 216 ? 4.841 -8.867 -28.481 1.00 65.88 216 ALA A CA 1
ATOM 1655 C C . ALA A 1 216 ? 4.850 -9.239 -29.975 1.00 65.88 216 ALA A C 1
ATOM 1657 O O . ALA A 1 216 ? 4.392 -8.442 -30.781 1.00 65.88 216 ALA A O 1
ATOM 1658 N N . ASP A 1 217 ? 5.316 -10.438 -30.347 1.00 59.75 217 ASP A N 1
ATOM 1659 C CA . ASP A 1 217 ? 5.473 -10.868 -31.752 1.00 59.75 217 ASP A CA 1
ATOM 1660 C C . ASP A 1 217 ? 4.150 -11.167 -32.496 1.00 59.75 217 ASP A C 1
ATOM 1662 O O . ASP A 1 217 ? 4.171 -11.765 -33.570 1.00 59.75 217 ASP A O 1
ATOM 1666 N N . TYR A 1 218 ? 2.995 -10.799 -31.931 1.00 46.97 218 TYR A N 1
ATOM 1667 C CA . TYR A 1 218 ? 1.663 -11.098 -32.478 1.00 46.97 218 TYR A CA 1
ATOM 1668 C C . TYR A 1 218 ? 0.729 -9.877 -32.591 1.00 46.97 218 TYR A C 1
ATOM 1670 O O . TYR A 1 218 ? -0.478 -10.078 -32.727 1.00 46.97 218 TYR A O 1
ATOM 1678 N N . ASP A 1 219 ? 1.266 -8.651 -32.582 1.00 43.53 219 ASP A N 1
ATOM 1679 C CA . ASP A 1 219 ? 0.518 -7.418 -32.903 1.00 43.53 219 ASP A CA 1
ATOM 1680 C C . ASP A 1 219 ? 1.031 -6.749 -34.191 1.00 43.53 219 ASP A C 1
ATOM 1682 O O . ASP A 1 219 ? 2.263 -6.551 -34.319 1.00 43.53 219 ASP A O 1
#

Solvent-accessible surface area (backbone atoms only — not comparable to full-atom values): 11853 Å² total; per-residue (Å²): 133,79,69,77,46,93,82,66,79,52,83,76,84,69,84,54,77,38,70,54,70,53,73,57,95,85,16,37,41,38,41,32,34,37,68,34,44,52,34,68,48,37,69,66,65,37,83,54,80,58,54,88,89,42,27,84,76,58,35,61,42,78,82,49,76,77,48,48,69,39,56,27,42,36,40,36,50,52,77,53,99,44,30,34,41,33,45,34,41,27,50,34,88,70,43,55,79,28,35,38,34,43,31,34,26,42,37,39,48,57,98,39,34,36,39,38,41,20,34,39,41,25,51,25,37,92,85,47,74,82,74,86,89,61,99,69,85,70,81,64,77,30,35,33,60,25,34,36,43,33,44,36,41,38,38,48,57,98,44,45,38,37,27,37,32,43,37,42,38,40,28,24,34,42,48,102,87,35,65,58,18,43,36,38,43,46,36,40,35,40,36,42,34,44,49,61,86,93,45,65,60,69,52,73,51,73,49,70,53,87,61,48,75,43,72,50,93,81,119

pLDDT: mean 85.83, std 17.97, range [39.09, 98.88]

InterPro domains:
  IPR001702 Porin, Gram-negative type [PF00267] (1-216)
  IPR001702 Porin, Gram-negative type [PR00182] (15-25)
  IPR001702 Porin, Gram-negative type [PR00182] (73-84)
  IPR001702 Porin, Gram-negative type [PR00182] (99-111)
  IPR002299 Porin, Neisseria sp. type [PR00184] (13-32)
  IPR002299 Porin, Neisseria sp. type [PR00184] (72-89)
  IPR002299 Porin, Neisseria sp. type [PR00184] (100-117)
  IPR002299 Porin, Neisseria sp. type [PR00184] (147-167)
  IPR002299 Porin, Neisseria sp. type [PR00184] (183-209)
  IPR023614 Porin domain superfamily [G3DSA:2.40.160.10] (1-219)
  IPR033900 Porin domain, Gram-negative type [cd00342] (7-219)
  IPR050298 Gram-negative bacterial outer membrane porin [PTHR34501] (4-210)

Nearest PDB structures (foldseek):
  3wi5-assembly1_A  TM=9.400E-01  e=2.598E-20  Neisseria meningitidis
  3a2s-assembly1_X  TM=9.121E-01  e=5.752E-20  Neisseria meningitidis
  7de8-assembly1_X  TM=9.125E-01  e=1.060E-18  Neisseria meningitidis
  4rjx-assembly1_A-3  TM=6.623E-01  e=4.722E-01  Pseudomonas aeruginosa PAO1
  3rgn-assembly1_A  TM=5.541E-01  e=7.607E-01  Escherichia coli K-12